Protein AF-A0A812MLW8-F1 (afdb_monomer_lite)

Radius of gyration: 35.23 Å; chains: 1; bounding box: 98×59×100 Å

Structure (mmCIF, N/CA/C/O backbone):
data_AF-A0A812MLW8-F1
#
_entry.id   AF-A0A812MLW8-F1
#
loop_
_atom_site.group_PDB
_atom_site.id
_atom_site.type_symbol
_atom_site.label_atom_id
_atom_site.label_alt_id
_atom_site.label_comp_id
_atom_site.label_asym_id
_atom_site.label_entity_id
_atom_site.label_seq_id
_atom_site.pdbx_PDB_ins_code
_atom_site.Cartn_x
_atom_site.Cartn_y
_atom_site.Cartn_z
_atom_site.occupancy
_atom_site.B_iso_or_equiv
_atom_site.auth_seq_id
_atom_site.auth_comp_id
_atom_site.auth_asym_id
_atom_site.auth_atom_id
_atom_site.pdbx_PDB_model_num
ATOM 1 N N . MET A 1 1 ? -3.998 -10.745 -39.615 1.00 47.25 1 MET A N 1
ATOM 2 C CA . MET A 1 1 ? -2.676 -11.174 -39.102 1.00 47.25 1 MET A CA 1
ATOM 3 C C . MET A 1 1 ? -1.792 -9.948 -38.983 1.00 47.25 1 MET A C 1
ATOM 5 O O . MET A 1 1 ? -1.716 -9.198 -39.948 1.00 47.25 1 MET A O 1
ATOM 9 N N . SER A 1 2 ? -1.206 -9.686 -37.812 1.00 54.56 2 SER A N 1
ATOM 10 C CA . SER A 1 2 ? -0.356 -8.499 -37.622 1.00 54.56 2 SER A CA 1
ATOM 11 C C . SER A 1 2 ? 1.000 -8.683 -38.310 1.00 54.56 2 SER A C 1
ATOM 13 O O . SER A 1 2 ? 1.486 -9.808 -38.431 1.00 54.56 2 SER A O 1
ATOM 15 N N . GLY A 1 3 ? 1.649 -7.592 -38.732 1.00 57.78 3 GLY A N 1
ATOM 16 C CA . GLY A 1 3 ? 2.996 -7.655 -39.323 1.00 57.78 3 GLY A CA 1
ATOM 17 C C . GLY A 1 3 ? 3.998 -8.409 -38.435 1.00 57.78 3 GLY A C 1
ATOM 18 O O . GLY A 1 3 ? 4.798 -9.194 -38.932 1.00 57.78 3 GLY A O 1
ATOM 19 N N . LEU A 1 4 ? 3.860 -8.291 -37.110 1.00 51.44 4 LEU A N 1
ATOM 20 C CA . LEU A 1 4 ? 4.663 -9.021 -36.124 1.00 51.44 4 LEU A CA 1
ATOM 21 C C . LEU A 1 4 ? 4.453 -10.546 -36.181 1.00 51.44 4 LEU A C 1
ATOM 23 O O . LEU A 1 4 ? 5.400 -11.306 -35.991 1.00 51.44 4 LEU A O 1
ATOM 27 N N . GLN A 1 5 ? 3.228 -11.011 -36.446 1.00 56.06 5 GLN A N 1
ATOM 28 C CA . GLN A 1 5 ? 2.951 -12.439 -36.641 1.00 56.06 5 GLN A CA 1
ATOM 29 C C . GLN A 1 5 ? 3.586 -12.953 -37.934 1.00 56.06 5 GLN A C 1
ATOM 31 O O . GLN A 1 5 ? 4.119 -14.058 -37.938 1.00 56.06 5 GLN A O 1
ATOM 36 N N . ASN A 1 6 ? 3.593 -12.141 -38.994 1.00 69.88 6 ASN A N 1
ATOM 37 C CA . ASN A 1 6 ? 4.233 -12.498 -40.258 1.00 69.88 6 ASN A CA 1
ATOM 38 C C . ASN A 1 6 ? 5.758 -12.565 -40.134 1.00 69.88 6 ASN A C 1
ATOM 40 O O . ASN A 1 6 ? 6.347 -13.511 -40.647 1.00 69.88 6 ASN A O 1
ATOM 44 N N . VAL A 1 7 ? 6.388 -11.639 -39.401 1.00 65.69 7 VAL A N 1
ATOM 45 C CA . VAL A 1 7 ? 7.836 -11.683 -39.121 1.00 65.69 7 VAL A CA 1
ATOM 46 C C . VAL A 1 7 ? 8.181 -12.903 -38.267 1.00 65.69 7 VAL A C 1
ATOM 48 O O . VAL A 1 7 ? 9.028 -13.698 -38.660 1.00 65.69 7 VAL A O 1
ATOM 51 N N . LYS A 1 8 ? 7.448 -13.148 -37.171 1.00 63.12 8 LYS A N 1
ATOM 52 C CA . LYS A 1 8 ? 7.643 -14.350 -36.336 1.00 63.12 8 LYS A CA 1
ATOM 53 C C . LYS A 1 8 ? 7.436 -15.647 -37.120 1.00 63.12 8 LYS A C 1
ATOM 55 O O . LYS A 1 8 ? 8.131 -16.629 -36.877 1.00 63.12 8 LYS A O 1
ATOM 60 N N . ALA A 1 9 ? 6.470 -15.682 -38.035 1.00 71.19 9 ALA A N 1
ATOM 61 C CA . ALA A 1 9 ? 6.243 -16.834 -38.898 1.00 71.19 9 ALA A CA 1
ATOM 62 C C . ALA A 1 9 ? 7.356 -16.983 -39.943 1.00 71.19 9 ALA A C 1
ATOM 64 O O . ALA A 1 9 ? 7.765 -18.105 -40.219 1.00 71.19 9 ALA A O 1
ATOM 65 N N . HIS A 1 10 ? 7.861 -15.879 -40.498 1.00 72.69 10 HIS A N 1
ATOM 66 C CA . HIS A 1 10 ? 8.952 -15.862 -41.468 1.00 72.69 10 HIS A CA 1
ATOM 67 C C . HIS A 1 10 ? 10.277 -16.332 -40.856 1.00 72.69 10 HIS A C 1
ATOM 69 O O . HIS A 1 10 ? 10.892 -17.241 -41.406 1.00 72.69 10 HIS A O 1
ATOM 75 N N . GLU A 1 11 ? 10.654 -15.821 -39.681 1.00 63.06 11 GLU A N 1
ATOM 76 C CA . GLU A 1 11 ? 11.863 -16.244 -38.955 1.00 63.06 11 GLU A CA 1
ATOM 77 C C . GLU A 1 11 ? 11.847 -17.742 -38.608 1.00 63.06 11 GLU A C 1
ATOM 79 O O . GLU A 1 11 ? 12.895 -18.380 -38.539 1.00 63.06 11 GLU A O 1
ATOM 84 N N . ARG A 1 12 ? 10.651 -18.324 -38.430 1.00 63.28 12 ARG A N 1
ATOM 85 C CA . ARG A 1 12 ? 10.447 -19.756 -38.154 1.00 63.28 12 ARG A CA 1
ATOM 86 C C . ARG A 1 12 ? 10.415 -20.639 -39.403 1.00 63.28 12 ARG A C 1
ATOM 88 O O . ARG A 1 12 ? 10.410 -21.861 -39.266 1.00 63.28 12 ARG A O 1
ATOM 95 N N . ARG A 1 13 ? 10.343 -20.077 -40.615 1.00 69.62 13 ARG A N 1
ATOM 96 C CA . ARG A 1 13 ? 10.296 -20.880 -41.848 1.00 69.62 13 ARG A CA 1
ATOM 97 C C . ARG A 1 13 ? 11.670 -21.470 -42.142 1.00 69.62 13 ARG A C 1
ATOM 99 O O . ARG A 1 13 ? 12.673 -20.762 -42.162 1.00 69.62 13 ARG A O 1
ATOM 106 N N . ASN A 1 14 ? 11.686 -22.752 -42.510 1.00 56.62 14 ASN A N 1
ATOM 107 C CA . ASN A 1 14 ? 12.895 -23.456 -42.952 1.00 56.62 14 ASN A CA 1
ATOM 108 C C . ASN A 1 14 ? 13.631 -22.728 -44.091 1.00 56.62 14 ASN A C 1
ATOM 110 O O . ASN A 1 14 ? 14.849 -22.808 -44.164 1.00 56.62 14 ASN A O 1
ATOM 114 N N . GLN A 1 15 ? 12.923 -21.973 -44.937 1.00 65.94 15 GLN A N 1
ATOM 115 C CA . GLN A 1 15 ? 13.525 -21.169 -46.008 1.00 65.94 15 GLN A CA 1
ATOM 116 C C . GLN A 1 15 ? 14.429 -20.039 -45.494 1.00 65.94 15 GLN A C 1
ATOM 118 O O . GLN A 1 15 ? 15.481 -19.810 -46.078 1.00 65.94 15 GLN A O 1
ATOM 123 N N . HIS A 1 16 ? 14.065 -19.370 -44.394 1.00 64.56 16 HIS A N 1
ATOM 124 C CA . HIS A 1 16 ? 14.911 -18.342 -43.779 1.00 64.56 16 HIS A CA 1
ATOM 125 C C . HIS A 1 16 ? 16.159 -18.977 -43.149 1.00 64.56 16 HIS A C 1
ATOM 127 O O . HIS A 1 16 ? 17.272 -18.496 -43.341 1.00 64.56 16 HIS A O 1
ATOM 133 N N . ARG A 1 17 ? 15.991 -20.133 -42.490 1.00 59.41 17 ARG A N 1
ATOM 134 C CA . ARG A 1 17 ? 17.105 -20.918 -41.934 1.00 59.41 17 ARG A CA 1
ATOM 135 C C . ARG A 1 17 ? 18.087 -21.389 -43.015 1.00 59.41 17 ARG A C 1
ATOM 137 O O . ARG A 1 17 ? 19.291 -21.286 -42.825 1.00 59.41 17 ARG A O 1
ATOM 144 N N . LEU A 1 18 ? 17.572 -21.848 -44.157 1.00 62.78 18 LEU A N 1
ATOM 145 C CA . LEU A 1 18 ? 18.371 -22.241 -45.324 1.00 62.78 18 LEU A CA 1
ATOM 146 C C . LEU A 1 18 ? 19.070 -21.040 -45.987 1.00 62.78 18 LEU A C 1
ATOM 148 O O . LEU A 1 18 ? 20.183 -21.188 -46.481 1.00 62.78 18 LEU A O 1
ATOM 152 N N . GLY A 1 19 ? 18.441 -19.859 -45.988 1.00 68.38 19 GLY A N 1
ATOM 153 C CA . GLY A 1 19 ? 19.060 -18.610 -46.445 1.00 68.38 19 GLY A CA 1
ATOM 154 C C . GLY A 1 19 ? 20.252 -18.205 -45.576 1.00 68.38 19 GLY A C 1
ATOM 155 O O . GLY A 1 19 ? 21.336 -17.975 -46.098 1.00 68.38 19 GLY A O 1
ATOM 156 N N . LEU A 1 20 ? 20.085 -18.240 -44.249 1.00 59.78 20 LEU A N 1
ATOM 157 C CA . LEU A 1 20 ? 21.161 -17.965 -43.289 1.00 59.78 20 LEU A CA 1
ATOM 158 C C . LEU A 1 20 ? 22.319 -18.972 -43.390 1.00 59.78 20 LEU A C 1
ATOM 160 O O . LEU A 1 20 ? 23.478 -18.578 -43.305 1.00 59.78 20 LEU A O 1
ATOM 164 N N . GLN A 1 21 ? 22.022 -20.257 -43.618 1.00 60.84 21 GLN A N 1
ATOM 165 C CA . GLN A 1 21 ? 23.048 -21.283 -43.857 1.00 60.84 21 GLN A CA 1
ATOM 166 C C . GLN A 1 21 ? 23.864 -21.009 -45.127 1.00 60.84 21 GLN A C 1
ATOM 168 O O . GLN A 1 21 ? 25.079 -21.180 -45.124 1.00 60.84 21 GLN A O 1
ATOM 173 N N . ARG A 1 22 ? 23.226 -20.540 -46.208 1.00 65.75 22 ARG A N 1
ATOM 174 C CA . ARG A 1 22 ? 23.927 -20.195 -47.459 1.00 65.75 22 ARG A CA 1
ATOM 175 C C . ARG A 1 22 ? 24.860 -18.995 -47.322 1.00 65.75 22 ARG A C 1
ATOM 177 O O . ARG A 1 22 ? 25.850 -18.933 -48.039 1.00 65.75 22 ARG A O 1
ATOM 184 N N . GLU A 1 23 ? 24.563 -18.073 -46.414 1.00 69.62 23 GLU A N 1
ATOM 185 C CA . GLU A 1 23 ? 25.411 -16.907 -46.135 1.00 69.62 23 GLU A CA 1
ATOM 186 C C . GLU A 1 23 ? 26.522 -17.195 -45.107 1.00 69.62 23 GLU A C 1
ATOM 188 O O . GLU A 1 23 ? 27.213 -16.277 -44.672 1.00 69.62 23 GLU A O 1
ATOM 193 N N . GLY A 1 24 ? 26.705 -18.454 -44.686 1.00 52.78 24 GLY A N 1
ATOM 194 C CA . GLY A 1 24 ? 27.680 -18.811 -43.648 1.00 52.78 24 GLY A CA 1
ATOM 195 C C . GLY A 1 24 ? 27.315 -18.269 -42.260 1.00 52.78 24 GLY A C 1
ATOM 196 O O . GLY A 1 24 ? 28.129 -18.300 -41.341 1.00 52.78 24 GLY A O 1
ATOM 197 N N . LEU A 1 25 ? 26.079 -17.791 -42.081 1.00 60.75 25 LEU A N 1
ATOM 198 C CA . LEU A 1 25 ? 25.520 -17.329 -40.812 1.00 60.75 25 LEU A CA 1
ATOM 199 C C . LEU A 1 25 ? 24.879 -18.501 -40.056 1.00 60.75 25 LEU A C 1
ATOM 201 O O . LEU A 1 25 ? 23.765 -18.377 -39.530 1.00 60.75 25 LEU A O 1
ATOM 205 N N . GLU A 1 26 ? 25.560 -19.652 -40.022 1.00 50.22 26 GLU A N 1
ATOM 206 C CA . GLU A 1 26 ? 25.109 -20.817 -39.265 1.00 50.22 26 GLU A CA 1
ATOM 207 C C . GLU A 1 26 ? 24.830 -20.407 -37.816 1.00 50.22 26 GLU A C 1
ATOM 209 O O . GLU A 1 26 ? 25.694 -20.007 -37.039 1.00 50.22 26 GLU A O 1
ATOM 214 N N . THR A 1 27 ? 23.549 -20.462 -37.466 1.00 55.31 27 THR A N 1
ATOM 215 C CA . THR A 1 27 ? 23.012 -20.169 -36.136 1.00 55.31 27 THR A CA 1
ATOM 216 C C . THR A 1 27 ? 22.863 -21.464 -35.342 1.00 55.31 27 THR A C 1
ATOM 218 O O . THR A 1 27 ? 21.964 -21.599 -34.514 1.00 55.31 27 THR A O 1
ATOM 221 N N . GLU A 1 28 ? 23.747 -22.436 -35.566 1.00 46.62 28 GLU A N 1
ATOM 222 C CA . GLU A 1 28 ? 23.831 -23.627 -34.729 1.00 46.62 28 GLU A CA 1
ATOM 223 C C . GLU A 1 28 ? 24.548 -23.253 -33.421 1.00 46.62 28 GLU A C 1
ATOM 225 O O . GLU A 1 28 ? 25.765 -23.284 -33.302 1.00 46.62 28 GLU A O 1
ATOM 230 N N . GLY A 1 29 ? 23.762 -22.796 -32.437 1.00 49.62 29 GLY A N 1
ATOM 231 C CA . GLY A 1 29 ? 24.197 -22.628 -31.041 1.00 49.62 29 GLY A CA 1
ATOM 232 C C . GLY A 1 29 ? 24.090 -21.221 -30.437 1.00 49.62 29 GLY A C 1
ATOM 233 O O . GLY A 1 29 ? 24.215 -21.079 -29.220 1.00 49.62 29 GLY A O 1
ATOM 234 N N . LEU A 1 30 ? 23.823 -20.175 -31.229 1.00 52.56 30 LEU A N 1
ATOM 235 C CA . LEU A 1 30 ? 23.918 -18.782 -30.748 1.00 52.56 30 LEU A CA 1
ATOM 236 C C . LEU A 1 30 ? 22.597 -18.118 -30.340 1.00 52.56 30 LEU A C 1
ATOM 238 O O . LEU A 1 30 ? 22.636 -17.118 -29.625 1.00 52.56 30 LEU A O 1
ATOM 242 N N . LEU A 1 31 ? 21.438 -18.638 -30.754 1.00 54.44 31 LEU A N 1
ATOM 243 C CA . LEU A 1 31 ? 20.142 -18.082 -30.352 1.00 54.44 31 LEU A CA 1
ATOM 244 C C . LEU A 1 31 ? 19.726 -18.678 -29.006 1.00 54.44 31 LEU A C 1
ATOM 246 O O . LEU A 1 31 ? 19.087 -19.726 -28.937 1.00 54.44 31 LEU A O 1
ATOM 250 N N . ARG A 1 32 ? 20.113 -18.005 -27.920 1.00 66.00 32 ARG A N 1
ATOM 251 C CA . ARG A 1 32 ? 19.614 -18.317 -26.578 1.00 66.00 32 ARG A CA 1
ATOM 252 C C . ARG A 1 32 ? 18.327 -17.539 -26.319 1.00 66.00 32 ARG A C 1
ATOM 254 O O . ARG A 1 32 ? 18.076 -16.484 -26.906 1.00 66.00 32 ARG A O 1
ATOM 261 N N . ASN A 1 33 ? 17.506 -18.069 -25.412 1.00 80.88 33 ASN A N 1
ATOM 262 C CA . ASN A 1 33 ? 16.313 -17.365 -24.966 1.00 80.88 33 ASN A CA 1
ATOM 263 C C . ASN A 1 33 ? 16.712 -16.038 -24.307 1.00 80.88 33 ASN A C 1
ATOM 265 O O . ASN A 1 33 ? 17.543 -16.044 -23.396 1.00 80.88 33 ASN A O 1
ATOM 269 N N . CYS A 1 34 ? 16.102 -14.928 -24.734 1.00 86.19 34 CYS A N 1
ATOM 270 C CA . CYS A 1 34 ? 16.291 -13.628 -24.083 1.00 86.19 34 CYS A CA 1
ATOM 271 C C . CYS A 1 34 ? 15.949 -13.744 -22.591 1.00 86.19 34 CYS A C 1
ATOM 273 O O . CYS A 1 34 ? 14.808 -14.060 -22.219 1.00 86.19 34 CYS A O 1
ATOM 275 N N . GLN A 1 35 ? 16.941 -13.475 -21.742 1.00 88.75 35 GLN A N 1
ATOM 276 C CA . GLN A 1 35 ? 16.786 -13.582 -20.293 1.00 88.75 35 GLN A CA 1
ATOM 277 C C . GLN A 1 35 ? 16.006 -12.403 -19.709 1.00 88.75 35 GLN A C 1
ATOM 279 O O . GLN A 1 35 ? 15.367 -12.573 -18.680 1.00 88.75 35 GLN A O 1
ATOM 284 N N . GLY A 1 36 ? 15.923 -11.275 -20.423 1.00 92.44 36 GLY A N 1
ATOM 285 C CA . GLY A 1 36 ? 15.367 -10.024 -19.903 1.00 92.44 36 GLY A CA 1
ATOM 286 C C . GLY A 1 36 ? 16.431 -9.196 -19.187 1.00 92.44 36 GLY A C 1
ATOM 287 O O . GLY A 1 36 ? 17.585 -9.604 -19.099 1.00 92.44 36 GLY A O 1
ATOM 288 N N . ILE A 1 37 ? 16.040 -8.019 -18.712 1.00 94.12 37 ILE A N 1
ATOM 289 C CA . ILE A 1 37 ? 16.921 -7.118 -17.966 1.00 94.12 37 ILE A CA 1
ATOM 290 C C . ILE A 1 37 ? 16.827 -7.482 -16.493 1.00 94.12 37 ILE A C 1
ATOM 292 O O . ILE A 1 37 ? 15.739 -7.436 -15.921 1.00 94.12 37 ILE A O 1
ATOM 296 N N . ARG A 1 38 ? 17.953 -7.848 -15.881 1.00 94.94 38 ARG A N 1
ATOM 297 C CA . ARG A 1 38 ? 18.021 -8.061 -14.436 1.00 94.94 38 ARG A CA 1
ATOM 298 C C . ARG A 1 38 ? 18.216 -6.719 -13.739 1.00 94.94 38 ARG A C 1
ATOM 300 O O . ARG A 1 38 ? 19.232 -6.066 -13.959 1.00 94.94 38 ARG A O 1
ATOM 307 N N . ILE A 1 39 ? 17.258 -6.342 -12.901 1.00 95.31 39 ILE A N 1
ATOM 308 C CA . ILE A 1 39 ? 17.343 -5.130 -12.084 1.00 95.31 39 ILE A CA 1
ATOM 309 C C . ILE A 1 39 ? 18.402 -5.341 -10.990 1.00 95.31 39 ILE A C 1
ATOM 311 O O . ILE A 1 39 ? 18.533 -6.450 -10.466 1.00 95.31 39 ILE A O 1
ATOM 315 N N . GLY A 1 40 ? 19.180 -4.301 -10.705 1.00 93.12 40 GLY A N 1
ATOM 316 C CA . GLY A 1 40 ? 20.276 -4.280 -9.734 1.00 93.12 40 GLY A CA 1
ATOM 317 C C . GLY A 1 40 ? 21.641 -4.698 -10.299 1.00 93.12 40 GLY A C 1
ATOM 318 O O . GLY A 1 40 ? 22.571 -4.938 -9.534 1.00 93.12 40 GLY A O 1
ATOM 319 N N . THR A 1 41 ? 21.785 -4.833 -11.626 1.00 92.38 41 THR A N 1
ATOM 320 C CA . THR A 1 41 ? 23.040 -5.305 -12.260 1.00 92.38 41 THR A CA 1
ATOM 321 C C . THR A 1 41 ? 23.868 -4.225 -12.949 1.00 92.38 41 THR A C 1
ATOM 323 O O . THR A 1 41 ? 24.954 -4.522 -13.443 1.00 92.38 41 THR A O 1
ATOM 326 N N . GLY A 1 42 ? 23.379 -2.987 -13.012 1.00 92.12 42 GLY A N 1
ATOM 327 C CA . GLY A 1 42 ? 23.999 -1.876 -13.732 1.00 92.12 42 GLY A CA 1
ATOM 328 C C . GLY A 1 42 ? 23.623 -1.800 -15.214 1.00 92.12 42 GLY A C 1
ATOM 329 O O . GLY A 1 42 ? 24.031 -0.862 -15.892 1.00 92.12 42 GLY A O 1
ATOM 330 N N . VAL A 1 43 ? 22.842 -2.755 -15.737 1.00 91.31 43 VAL A N 1
ATOM 331 C CA . VAL A 1 43 ? 22.403 -2.760 -17.148 1.00 91.31 43 VAL A CA 1
ATOM 332 C C . VAL A 1 43 ? 21.331 -1.696 -17.412 1.00 91.31 43 VAL A C 1
ATOM 334 O O . VAL A 1 43 ? 21.275 -1.147 -18.509 1.00 91.31 43 VAL A O 1
ATOM 337 N N . ALA A 1 44 ? 20.491 -1.391 -16.418 1.00 93.12 44 ALA A N 1
ATOM 338 C CA . ALA A 1 44 ? 19.475 -0.341 -16.490 1.00 93.12 44 ALA A CA 1
ATOM 339 C C . ALA A 1 44 ? 19.560 0.560 -15.245 1.00 93.12 44 ALA A C 1
ATOM 341 O O . ALA A 1 44 ? 18.702 0.460 -14.361 1.00 93.12 44 ALA A O 1
ATOM 342 N N . PRO A 1 45 ? 20.586 1.431 -15.156 1.00 93.38 45 PRO A N 1
ATOM 343 C CA . PRO A 1 45 ? 20.876 2.211 -13.953 1.00 93.38 45 PRO A CA 1
ATOM 344 C C . PRO A 1 45 ? 19.672 3.000 -13.426 1.00 93.38 45 PRO A C 1
ATOM 346 O O . PRO A 1 45 ? 19.460 3.094 -12.221 1.00 93.38 45 PRO A O 1
ATOM 349 N N . GLU A 1 46 ? 18.823 3.523 -14.315 1.00 91.88 46 GLU A N 1
ATOM 350 C CA . GLU A 1 46 ? 17.663 4.326 -13.929 1.00 91.88 46 GLU A CA 1
ATOM 351 C C . GLU A 1 46 ? 16.569 3.531 -13.203 1.00 91.88 46 GLU A C 1
ATOM 353 O O . GLU A 1 46 ? 15.768 4.127 -12.469 1.00 91.88 46 GLU A O 1
ATOM 358 N N . LEU A 1 47 ? 16.501 2.219 -13.447 1.00 94.81 47 LEU A N 1
ATOM 359 C CA . LEU A 1 47 ? 15.609 1.289 -12.755 1.00 94.81 47 LEU A CA 1
ATOM 360 C C . LEU A 1 47 ? 16.279 0.674 -11.528 1.00 94.81 47 LEU A C 1
ATOM 362 O O . LEU A 1 47 ? 15.595 0.432 -10.537 1.00 94.81 47 LEU A O 1
ATOM 366 N N . ASP A 1 48 ? 17.594 0.471 -11.576 1.00 95.50 48 ASP A N 1
ATOM 367 C CA . ASP A 1 48 ? 18.383 -0.025 -10.446 1.00 95.50 48 ASP A CA 1
ATOM 368 C C . ASP A 1 48 ? 18.321 0.955 -9.259 1.00 95.50 48 ASP A C 1
ATOM 370 O O . ASP A 1 48 ? 18.168 0.535 -8.114 1.00 95.50 48 ASP A O 1
ATOM 374 N N . ASP A 1 49 ? 18.294 2.264 -9.536 1.00 94.81 49 ASP A N 1
ATOM 375 C CA . ASP A 1 49 ? 18.071 3.327 -8.542 1.00 94.81 49 ASP A CA 1
ATOM 376 C C . ASP A 1 49 ? 16.752 3.195 -7.756 1.00 94.81 49 ASP A C 1
ATOM 378 O O . ASP A 1 49 ? 16.595 3.823 -6.704 1.00 94.81 49 ASP A O 1
ATOM 382 N N . ILE A 1 50 ? 15.777 2.455 -8.296 1.00 95.94 50 ILE A N 1
ATOM 383 C CA . ILE A 1 50 ? 14.433 2.283 -7.731 1.00 95.94 50 ILE A CA 1
ATOM 384 C C . ILE A 1 50 ? 14.038 0.800 -7.603 1.00 95.94 50 ILE A C 1
ATOM 386 O O . ILE A 1 50 ? 12.865 0.441 -7.749 1.00 95.94 50 ILE A O 1
ATOM 390 N N . GLU A 1 51 ? 15.014 -0.087 -7.385 1.00 95.50 51 GLU A N 1
ATOM 391 C CA . GLU A 1 51 ? 14.780 -1.533 -7.303 1.00 95.50 51 GLU A CA 1
ATOM 392 C C . GLU A 1 51 ? 13.738 -1.902 -6.229 1.00 95.50 51 GLU A C 1
ATOM 394 O O . GLU A 1 51 ? 12.804 -2.667 -6.503 1.00 95.50 51 GLU A O 1
ATOM 399 N N . ASP A 1 52 ? 13.856 -1.333 -5.026 1.00 95.00 52 ASP A N 1
ATOM 400 C CA . ASP A 1 52 ? 12.919 -1.580 -3.925 1.00 95.00 52 ASP A CA 1
ATOM 401 C C . ASP A 1 52 ? 11.502 -1.144 -4.311 1.00 95.00 52 ASP A C 1
ATOM 403 O O . ASP A 1 52 ? 10.523 -1.854 -4.051 1.00 95.00 52 ASP A O 1
ATOM 407 N N . ALA A 1 53 ? 11.382 -0.007 -4.998 1.00 95.62 53 ALA A N 1
ATOM 408 C CA . ALA A 1 53 ? 10.113 0.501 -5.479 1.00 95.62 53 ALA A CA 1
ATOM 409 C C . ALA A 1 53 ? 9.446 -0.467 -6.457 1.00 95.62 53 ALA A C 1
ATOM 411 O O . ALA A 1 53 ? 8.233 -0.686 -6.382 1.00 95.62 53 ALA A O 1
ATOM 412 N N . LEU A 1 54 ? 10.222 -1.051 -7.372 1.00 95.31 54 LEU A N 1
ATOM 413 C CA . LEU A 1 54 ? 9.726 -2.011 -8.354 1.00 95.31 54 LEU A CA 1
ATOM 414 C C . LEU A 1 54 ? 9.239 -3.298 -7.681 1.00 95.31 54 LEU A C 1
ATOM 416 O O . LEU A 1 54 ? 8.163 -3.795 -8.023 1.00 95.31 54 LEU A O 1
ATOM 420 N N . ARG A 1 55 ? 9.969 -3.793 -6.674 1.00 94.50 55 ARG A N 1
ATOM 421 C CA . ARG A 1 55 ? 9.561 -4.955 -5.866 1.00 94.50 55 ARG A CA 1
ATOM 422 C C . ARG A 1 55 ? 8.252 -4.689 -5.121 1.00 94.50 55 ARG A C 1
ATOM 424 O O . ARG A 1 55 ? 7.342 -5.515 -5.148 1.00 94.50 55 ARG A O 1
ATOM 431 N N . VAL A 1 56 ? 8.113 -3.517 -4.500 1.00 94.75 56 VAL A N 1
ATOM 432 C CA . VAL A 1 56 ? 6.875 -3.117 -3.808 1.00 94.75 56 VAL A CA 1
ATOM 433 C C . VAL A 1 56 ? 5.702 -3.007 -4.785 1.00 94.75 56 VAL A C 1
ATOM 435 O O . VAL A 1 56 ? 4.614 -3.510 -4.497 1.00 94.75 56 VAL A O 1
ATOM 438 N N . TRP A 1 57 ? 5.910 -2.406 -5.960 1.00 94.44 57 TRP A N 1
ATOM 439 C CA . TRP A 1 57 ? 4.865 -2.303 -6.981 1.00 94.44 57 TRP A CA 1
ATOM 440 C C . TRP A 1 57 ? 4.415 -3.677 -7.486 1.00 94.44 57 TRP A C 1
ATOM 442 O O . TRP A 1 57 ? 3.214 -3.917 -7.637 1.00 94.44 57 TRP A O 1
ATOM 452 N N . GLN A 1 58 ? 5.363 -4.595 -7.686 1.00 91.25 58 GLN A N 1
ATOM 453 C CA . GLN A 1 58 ? 5.085 -5.976 -8.062 1.00 91.25 58 GLN A CA 1
ATOM 454 C C . GLN A 1 58 ? 4.286 -6.724 -7.002 1.00 91.25 58 GLN A C 1
ATOM 456 O O . GLN A 1 58 ? 3.316 -7.399 -7.342 1.00 91.25 58 GLN A O 1
ATOM 461 N N . ASN A 1 59 ? 4.674 -6.598 -5.732 1.00 89.81 59 ASN A N 1
ATOM 462 C CA . ASN A 1 59 ? 4.004 -7.265 -4.617 1.00 89.81 59 ASN A CA 1
ATOM 463 C C . ASN A 1 59 ? 2.568 -6.755 -4.431 1.00 89.81 59 ASN A C 1
ATOM 465 O O . ASN A 1 59 ? 1.687 -7.516 -4.045 1.00 89.81 59 ASN A O 1
ATOM 469 N N . ALA A 1 60 ? 2.301 -5.498 -4.795 1.00 88.75 60 ALA A N 1
ATOM 470 C CA . ALA A 1 60 ? 0.947 -4.951 -4.896 1.00 88.75 60 ALA A CA 1
ATOM 471 C C . ALA A 1 60 ? 0.200 -5.377 -6.182 1.00 88.75 60 ALA A C 1
ATOM 473 O O . ALA A 1 60 ? -0.919 -4.932 -6.439 1.00 88.75 60 ALA A O 1
ATOM 474 N N . GLY A 1 61 ? 0.807 -6.225 -7.014 1.00 86.94 61 GLY A N 1
ATOM 475 C CA . GLY A 1 61 ? 0.226 -6.776 -8.233 1.00 86.94 61 GLY A CA 1
ATOM 476 C C . GLY A 1 61 ? 0.310 -5.861 -9.455 1.00 86.94 61 GLY A C 1
ATOM 477 O O . GLY A 1 61 ? -0.539 -5.978 -10.337 1.00 86.94 61 GLY A O 1
ATOM 478 N N . PHE A 1 62 ? 1.282 -4.949 -9.535 1.00 88.31 62 PHE A N 1
ATOM 479 C CA . PHE A 1 62 ? 1.404 -3.971 -10.628 1.00 88.31 62 PHE A CA 1
ATOM 480 C C . PHE A 1 62 ? 0.116 -3.178 -10.846 1.00 88.31 62 PHE A C 1
ATOM 482 O O . PHE A 1 62 ? -0.551 -3.272 -11.881 1.00 88.31 62 PHE A O 1
ATOM 489 N N . LEU A 1 63 ? -0.270 -2.427 -9.816 1.00 89.75 63 LEU A N 1
ATOM 490 C CA . LEU A 1 63 ? -1.416 -1.528 -9.879 1.00 89.75 63 LEU A CA 1
ATOM 491 C C . LEU A 1 63 ? -1.254 -0.552 -11.048 1.00 89.75 63 LEU A C 1
ATOM 493 O O . LEU A 1 63 ? -0.208 0.074 -11.185 1.00 89.75 63 LEU A O 1
ATOM 497 N N . GLN A 1 64 ? -2.290 -0.431 -11.874 1.00 87.94 64 GLN A N 1
ATOM 498 C CA . GLN A 1 64 ? -2.300 0.424 -13.060 1.00 87.94 64 GLN A CA 1
ATOM 499 C C . GLN A 1 64 ? -3.726 0.857 -13.411 1.00 87.94 64 GLN A C 1
ATOM 501 O O . GLN A 1 64 ? -4.709 0.240 -12.970 1.00 87.94 64 GLN A O 1
ATOM 506 N N . THR A 1 65 ? -3.839 1.904 -14.230 1.00 87.81 65 THR A N 1
ATOM 507 C CA . THR A 1 65 ? -5.128 2.388 -14.747 1.00 87.81 65 THR A CA 1
ATOM 508 C C . THR A 1 65 ? -5.462 1.831 -16.139 1.00 87.81 65 THR A C 1
ATOM 510 O O . THR A 1 65 ? -4.585 1.530 -16.951 1.00 87.81 65 THR A O 1
ATOM 513 N N . SER A 1 66 ? -6.755 1.697 -16.444 1.00 80.25 66 SER A N 1
ATOM 514 C CA . SER A 1 66 ? -7.270 1.230 -17.742 1.00 80.25 66 SER A CA 1
ATOM 515 C C . SER A 1 66 ? -7.150 2.274 -18.861 1.00 80.25 66 SER A C 1
ATOM 517 O O . SER A 1 66 ? -7.284 1.914 -20.030 1.00 80.25 66 SER A O 1
ATOM 519 N N . HIS A 1 67 ? -6.826 3.529 -18.537 1.00 68.25 67 HIS A N 1
ATOM 520 C CA . HIS A 1 67 ? -6.679 4.625 -19.502 1.00 68.25 67 HIS A CA 1
ATOM 521 C C . HIS A 1 67 ? -5.218 5.065 -19.718 1.00 68.25 67 HIS A C 1
ATOM 523 O O . HIS A 1 67 ? -4.956 6.069 -20.378 1.00 68.25 67 HIS A O 1
ATOM 529 N N . GLU A 1 68 ? -4.233 4.334 -19.196 1.00 62.66 68 GLU A N 1
ATOM 530 C CA . GLU A 1 68 ? -2.878 4.493 -19.730 1.00 62.66 68 GLU A CA 1
ATOM 531 C C . GLU A 1 68 ? -2.909 4.139 -21.220 1.00 62.66 68 GLU A C 1
ATOM 533 O O . GLU A 1 68 ? -3.435 3.090 -21.599 1.00 62.66 68 GLU A O 1
ATOM 538 N N . ASP A 1 69 ? -2.462 5.083 -22.050 1.00 51.88 69 ASP A N 1
ATOM 539 C CA . ASP A 1 69 ? -2.488 5.011 -23.508 1.00 51.88 69 ASP A CA 1
ATOM 540 C C . ASP A 1 69 ? -2.037 3.607 -23.969 1.00 51.88 69 ASP A C 1
ATOM 542 O O . ASP A 1 69 ? -1.029 3.104 -23.475 1.00 51.88 69 ASP A O 1
ATOM 546 N N . PRO A 1 70 ? -2.753 2.914 -24.872 1.00 49.75 70 PRO A N 1
ATOM 547 C CA . PRO A 1 70 ? -2.298 1.633 -25.417 1.00 49.75 70 PRO A CA 1
ATOM 548 C C . PRO A 1 70 ? -0.900 1.700 -26.057 1.00 49.75 70 PRO A C 1
ATOM 550 O O . PRO A 1 70 ? -0.223 0.675 -26.169 1.00 49.75 70 PRO A O 1
ATOM 553 N N . SER A 1 71 ? -0.473 2.893 -26.484 1.00 49.91 71 SER A N 1
ATOM 554 C CA . SER A 1 71 ? 0.882 3.169 -26.958 1.00 49.91 71 SER A CA 1
ATOM 555 C C . SER A 1 71 ? 1.880 3.469 -25.833 1.00 49.91 71 SER A C 1
ATOM 557 O O . SER A 1 71 ? 3.084 3.372 -26.072 1.00 49.91 71 SER A O 1
ATOM 559 N N . ALA A 1 72 ? 1.416 3.757 -24.610 1.00 58.78 72 ALA A N 1
ATOM 560 C CA . ALA A 1 72 ? 2.284 3.933 -23.458 1.00 58.78 72 ALA A CA 1
ATOM 561 C C . ALA A 1 72 ? 3.024 2.628 -23.169 1.00 58.78 72 ALA A C 1
ATOM 563 O O . ALA A 1 72 ? 2.447 1.552 -22.983 1.00 58.78 72 ALA A O 1
ATOM 564 N N . THR A 1 73 ? 4.341 2.753 -23.078 1.00 57.59 73 THR A N 1
ATOM 565 C CA . THR A 1 73 ? 5.284 1.672 -22.788 1.00 57.59 73 THR A CA 1
ATOM 566 C C . THR A 1 73 ? 4.938 0.916 -21.498 1.00 57.59 73 THR A C 1
ATOM 568 O O . THR A 1 73 ? 5.342 -0.234 -21.353 1.00 57.59 73 THR A O 1
ATOM 571 N N . SER A 1 74 ? 4.105 1.493 -20.614 1.00 56.56 74 SER A N 1
ATOM 572 C CA . SER A 1 74 ? 3.593 0.851 -19.396 1.00 56.56 74 SER A CA 1
ATOM 573 C C . SER A 1 74 ? 2.815 -0.447 -19.613 1.00 56.56 74 SER A C 1
ATOM 575 O O . SER A 1 74 ? 2.759 -1.272 -18.706 1.00 56.56 74 SER A O 1
ATOM 577 N N . ARG A 1 75 ? 2.274 -0.677 -20.815 1.00 62.47 75 ARG A N 1
ATOM 578 C CA . ARG A 1 75 ? 1.545 -1.913 -21.152 1.00 62.47 75 ARG A CA 1
ATOM 579 C C . ARG A 1 75 ? 2.350 -2.944 -21.916 1.00 62.47 75 ARG A C 1
ATOM 581 O O . ARG A 1 75 ? 1.838 -4.017 -22.184 1.00 62.47 75 ARG A O 1
ATOM 588 N N . GLN A 1 76 ? 3.580 -2.622 -22.300 1.00 79.56 76 GLN A N 1
ATOM 589 C CA . GLN A 1 76 ? 4.383 -3.469 -23.180 1.00 79.56 76 GLN A CA 1
ATOM 590 C C . GLN A 1 76 ? 5.510 -4.161 -22.421 1.00 79.56 76 GLN A C 1
ATOM 592 O O . GLN A 1 76 ? 6.540 -4.489 -23.013 1.00 79.56 76 GLN A O 1
ATOM 597 N N . PHE A 1 77 ? 5.331 -4.392 -21.121 1.00 89.25 77 PHE A N 1
ATOM 598 C CA . PHE A 1 77 ? 6.286 -5.120 -20.305 1.00 89.25 77 PHE A CA 1
ATOM 599 C C . PHE A 1 77 ? 5.617 -5.962 -19.226 1.00 89.25 77 PHE A C 1
ATOM 601 O O . PHE A 1 77 ? 4.470 -5.754 -18.845 1.00 89.25 77 PHE A O 1
ATOM 608 N N . PHE A 1 78 ? 6.394 -6.888 -18.686 1.00 87.94 78 PHE A N 1
ATOM 609 C CA . PHE A 1 78 ? 6.087 -7.586 -17.455 1.00 87.94 78 PHE A CA 1
ATOM 610 C C . PHE A 1 78 ? 7.370 -7.789 -16.657 1.00 87.94 78 PHE A C 1
ATOM 612 O O . PHE A 1 78 ? 8.467 -7.887 -17.214 1.00 87.94 78 PHE A O 1
ATOM 619 N N . PHE A 1 79 ? 7.218 -7.886 -15.344 1.00 89.50 79 PHE A N 1
ATOM 620 C CA . PHE A 1 79 ? 8.292 -8.305 -14.462 1.00 89.50 79 PHE A CA 1
ATOM 621 C C . PHE A 1 79 ? 8.059 -9.741 -14.000 1.00 89.50 79 PHE A C 1
ATOM 623 O O . PHE A 1 79 ? 6.924 -10.160 -13.766 1.00 89.50 79 PHE A O 1
ATOM 630 N N . CYS A 1 80 ? 9.139 -10.493 -13.841 1.00 89.19 80 CYS A N 1
ATOM 631 C CA . CYS A 1 80 ? 9.113 -11.826 -13.257 1.00 89.19 80 CYS A CA 1
ATOM 632 C C . CYS A 1 80 ? 10.298 -12.021 -12.314 1.00 89.19 80 CYS A C 1
ATOM 634 O O . CYS A 1 80 ? 11.350 -11.416 -12.505 1.00 89.19 80 CYS A O 1
ATOM 636 N N . PHE A 1 81 ? 10.138 -12.899 -11.326 1.00 89.56 81 PHE A N 1
ATOM 637 C CA . PHE A 1 81 ? 11.242 -13.319 -10.471 1.00 89.56 81 PHE A CA 1
ATOM 638 C C . PHE A 1 81 ? 11.976 -14.511 -11.081 1.00 89.56 81 PHE A C 1
ATOM 640 O O . PHE A 1 81 ? 11.354 -15.448 -11.587 1.00 89.56 81 PHE A O 1
ATOM 647 N N . GLN A 1 82 ? 13.304 -14.471 -11.019 1.00 89.44 82 GLN A N 1
ATOM 648 C CA . GLN A 1 82 ? 14.174 -15.606 -11.307 1.00 89.44 82 GLN A CA 1
ATOM 649 C C . GLN A 1 82 ? 15.145 -15.759 -10.134 1.00 89.44 82 GLN A C 1
ATOM 651 O O . GLN A 1 82 ? 16.129 -15.026 -10.039 1.00 89.44 82 GLN A O 1
ATOM 656 N N . GLY A 1 83 ? 14.833 -16.682 -9.220 1.00 88.75 83 GLY A N 1
ATOM 657 C CA . GLY A 1 83 ? 15.419 -16.658 -7.877 1.00 88.75 83 GLY A CA 1
ATOM 658 C C . GLY A 1 83 ? 15.026 -15.363 -7.160 1.00 88.75 83 GLY A C 1
ATOM 659 O O . GLY A 1 83 ? 13.882 -14.925 -7.278 1.00 88.75 83 GLY A O 1
ATOM 660 N N . ASP A 1 84 ? 15.990 -14.708 -6.515 1.00 89.75 84 ASP A N 1
ATOM 661 C CA . ASP A 1 84 ? 15.774 -13.438 -5.798 1.00 89.75 84 ASP A CA 1
ATOM 662 C C . ASP A 1 84 ? 15.870 -12.196 -6.697 1.00 89.75 84 ASP A C 1
ATOM 664 O O . ASP A 1 84 ? 15.673 -11.060 -6.251 1.00 89.75 84 ASP A O 1
ATOM 668 N N . SER A 1 85 ? 16.187 -12.392 -7.977 1.00 92.56 85 SER A N 1
ATOM 669 C CA . SER A 1 85 ? 16.369 -11.307 -8.934 1.00 92.56 85 SER A CA 1
ATOM 670 C C . SER A 1 85 ? 15.064 -10.928 -9.624 1.00 92.56 85 SER A C 1
ATOM 672 O O . SER A 1 85 ? 14.351 -11.783 -10.159 1.00 92.56 85 SER A O 1
ATOM 674 N N . LEU A 1 86 ? 14.802 -9.623 -9.675 1.00 93.75 86 LEU A N 1
ATOM 675 C CA . LEU A 1 86 ? 13.722 -9.045 -10.457 1.00 93.75 86 LEU A CA 1
ATOM 676 C C . LEU A 1 86 ? 14.153 -8.894 -11.921 1.00 93.75 86 LEU A C 1
ATOM 678 O O . LEU A 1 86 ? 15.179 -8.283 -12.215 1.00 93.75 86 LEU A O 1
ATOM 682 N N . ILE A 1 87 ? 13.370 -9.450 -12.845 1.00 94.25 87 ILE A N 1
ATOM 683 C CA . ILE A 1 87 ? 13.659 -9.442 -14.280 1.00 94.25 87 ILE A CA 1
ATOM 684 C C . ILE A 1 87 ? 12.567 -8.680 -15.030 1.00 94.25 87 ILE A C 1
ATOM 686 O O . ILE A 1 87 ? 11.401 -9.070 -14.979 1.00 94.25 87 ILE A O 1
ATOM 690 N N . LEU A 1 88 ? 12.943 -7.648 -15.784 1.00 94.19 88 LEU A N 1
ATOM 691 C CA . LEU A 1 88 ? 12.074 -6.916 -16.705 1.00 94.19 88 LEU A CA 1
ATOM 692 C C . LEU A 1 88 ? 12.122 -7.537 -18.107 1.00 94.19 88 LEU A C 1
ATOM 694 O O . LEU A 1 88 ? 13.194 -7.750 -18.686 1.00 94.19 88 LEU A O 1
ATOM 698 N N . LYS A 1 89 ? 10.951 -7.787 -18.695 1.00 92.25 89 LYS A N 1
ATOM 699 C CA . LYS A 1 89 ? 10.811 -8.247 -20.081 1.00 92.25 89 LYS A CA 1
ATOM 700 C C . LYS A 1 89 ? 9.789 -7.412 -20.827 1.00 92.25 89 LYS A C 1
ATOM 702 O O . LYS A 1 89 ? 8.700 -7.164 -20.327 1.00 92.25 89 LYS A O 1
ATOM 707 N N . SER A 1 90 ? 10.119 -7.049 -22.061 1.00 91.31 90 SER A N 1
ATOM 708 C CA . SER A 1 90 ? 9.152 -6.451 -22.979 1.00 91.31 90 SER A CA 1
ATOM 709 C C . SER A 1 90 ? 8.182 -7.510 -23.513 1.00 91.31 90 SER A C 1
ATOM 711 O O . SER A 1 90 ? 8.591 -8.625 -23.842 1.00 91.31 90 SER A O 1
ATOM 713 N N . GLU A 1 91 ? 6.914 -7.160 -23.704 1.00 88.00 91 GLU A N 1
ATOM 714 C CA . GLU A 1 91 ? 5.947 -7.979 -24.446 1.00 88.00 91 GLU A CA 1
ATOM 715 C C . GLU A 1 91 ? 6.329 -8.124 -25.928 1.00 88.00 91 GLU A C 1
ATOM 717 O O . GLU A 1 91 ? 6.011 -9.127 -26.574 1.00 88.00 91 GLU A O 1
ATOM 722 N N . LYS A 1 92 ? 7.079 -7.151 -26.464 1.00 86.62 92 LYS A N 1
ATOM 723 C CA . LYS A 1 92 ? 7.648 -7.197 -27.819 1.00 86.62 92 LYS A CA 1
ATOM 724 C C . LYS A 1 92 ? 8.890 -8.088 -27.911 1.00 86.62 92 LYS A C 1
ATOM 726 O O . LYS A 1 92 ? 9.404 -8.294 -29.008 1.00 86.62 92 LYS A O 1
ATOM 731 N N . CYS A 1 93 ? 9.362 -8.654 -26.797 1.00 85.94 93 CYS A N 1
ATOM 732 C CA . CYS A 1 93 ? 10.496 -9.569 -26.792 1.00 85.94 93 CYS A CA 1
ATOM 733 C C . CYS A 1 93 ? 10.213 -10.790 -27.686 1.00 85.94 93 CYS A C 1
ATOM 735 O O . CYS A 1 93 ? 9.321 -11.601 -27.418 1.00 85.94 93 CYS A O 1
ATOM 737 N N . LEU A 1 94 ? 11.016 -10.957 -28.740 1.00 80.31 94 LEU A N 1
ATOM 738 C CA . LEU A 1 94 ? 10.934 -12.107 -29.648 1.00 80.31 94 LEU A CA 1
ATOM 739 C C . LEU A 1 94 ? 11.519 -13.391 -29.039 1.00 80.31 94 LEU A C 1
ATOM 741 O O . LEU A 1 94 ? 11.424 -14.453 -29.646 1.00 80.31 94 LEU A O 1
ATOM 745 N N . ARG A 1 95 ? 12.076 -13.305 -27.822 1.00 74.88 95 ARG A N 1
ATOM 746 C CA . ARG A 1 95 ? 12.751 -14.384 -27.083 1.00 74.88 95 ARG A CA 1
ATOM 747 C C . ARG A 1 95 ? 13.993 -14.949 -27.772 1.00 74.88 95 ARG A C 1
ATOM 749 O O . ARG A 1 95 ? 14.544 -15.906 -27.260 1.00 74.88 95 ARG A O 1
ATOM 756 N N . LEU A 1 96 ? 14.474 -14.346 -28.851 1.00 68.00 96 LEU A N 1
ATOM 757 C CA . LEU A 1 96 ? 15.664 -14.781 -29.574 1.00 68.00 96 LEU A CA 1
ATOM 758 C C . LEU A 1 96 ? 16.742 -13.708 -29.412 1.00 68.00 96 LEU A C 1
ATOM 760 O O . LEU A 1 96 ? 16.539 -12.576 -29.848 1.00 68.00 96 LEU A O 1
ATOM 764 N N . PHE A 1 97 ? 17.852 -14.029 -28.745 1.00 66.94 97 PHE A N 1
ATOM 765 C CA . PHE A 1 97 ? 18.988 -13.111 -28.656 1.00 66.94 97 PHE A CA 1
ATOM 766 C C . PHE A 1 97 ? 20.327 -13.851 -28.673 1.00 66.94 97 PHE A C 1
ATOM 768 O O . PHE A 1 97 ? 20.431 -14.992 -28.209 1.00 66.94 97 PHE A O 1
ATOM 775 N N . ARG A 1 98 ? 21.355 -13.201 -29.231 1.00 56.53 98 ARG A N 1
ATOM 776 C CA . ARG A 1 98 ? 22.716 -13.741 -29.240 1.00 56.53 98 ARG A CA 1
ATOM 777 C C . ARG A 1 98 ? 23.326 -13.581 -27.842 1.00 56.53 98 ARG A C 1
ATOM 779 O O . ARG A 1 98 ? 23.187 -12.540 -27.224 1.00 56.53 98 ARG A O 1
ATOM 786 N N . GLN A 1 99 ? 23.980 -14.630 -27.345 1.00 62.47 99 GLN A N 1
ATOM 787 C CA . GLN A 1 99 ? 24.856 -14.596 -26.156 1.00 62.47 99 GLN A CA 1
ATOM 788 C C . GLN A 1 99 ? 24.215 -14.433 -24.758 1.00 62.47 99 GLN A C 1
ATOM 790 O O . GLN A 1 99 ? 24.925 -14.217 -23.787 1.00 62.47 99 GLN A O 1
ATOM 795 N N . GLY A 1 100 ? 22.909 -14.667 -24.584 1.00 64.19 100 GLY A N 1
ATOM 796 C CA . GLY A 1 100 ? 22.311 -14.760 -23.234 1.00 64.19 100 GLY A CA 1
ATOM 797 C C . GLY A 1 100 ? 22.083 -13.422 -22.518 1.00 64.19 100 GLY A C 1
ATOM 798 O O . GLY A 1 100 ? 21.651 -13.418 -21.367 1.00 64.19 100 GLY A O 1
ATOM 799 N N . GLU A 1 101 ? 22.300 -12.313 -23.215 1.00 80.19 101 GLU A N 1
ATOM 800 C CA . GLU A 1 101 ? 21.965 -10.961 -22.775 1.00 80.19 101 GLU A CA 1
ATOM 801 C C . GLU A 1 101 ? 20.492 -10.606 -23.078 1.00 80.19 101 GLU A C 1
ATOM 803 O O . GLU A 1 101 ? 19.724 -11.388 -23.661 1.00 80.19 101 GLU A O 1
ATOM 808 N N . ALA A 1 102 ? 20.068 -9.421 -22.640 1.00 87.50 102 ALA A N 1
ATOM 809 C CA . ALA A 1 102 ? 18.743 -8.888 -22.926 1.00 87.50 102 ALA A CA 1
ATOM 810 C C . ALA A 1 102 ? 18.642 -8.385 -24.374 1.00 87.50 102 ALA A C 1
ATOM 812 O O . ALA A 1 102 ? 19.535 -7.713 -24.874 1.00 87.50 102 ALA A O 1
ATOM 813 N N . CYS A 1 103 ? 17.520 -8.655 -25.046 1.00 88.75 103 CYS A N 1
ATOM 814 C CA . CYS A 1 103 ? 17.291 -8.129 -26.392 1.00 88.75 103 CYS A CA 1
ATOM 815 C C . CYS A 1 103 ? 17.017 -6.614 -26.390 1.00 88.75 103 CYS A C 1
ATOM 817 O O . CYS A 1 103 ? 16.509 -6.089 -25.396 1.00 88.75 103 CYS A O 1
ATOM 819 N N . MET A 1 104 ? 17.217 -5.957 -27.541 1.00 87.81 104 MET A N 1
ATOM 820 C CA . MET A 1 104 ? 16.956 -4.519 -27.736 1.00 87.81 104 MET A CA 1
ATOM 821 C C . MET A 1 104 ? 15.579 -4.076 -27.238 1.00 87.81 104 MET A C 1
ATOM 823 O O . MET A 1 104 ? 15.488 -3.115 -26.496 1.00 87.81 104 MET A O 1
ATOM 827 N N . ALA A 1 105 ? 14.512 -4.835 -27.513 1.00 89.88 105 ALA A N 1
ATOM 828 C CA . ALA A 1 105 ? 13.177 -4.473 -27.030 1.00 89.88 105 ALA A CA 1
ATOM 829 C C . ALA A 1 105 ? 13.090 -4.386 -25.491 1.00 89.88 105 ALA A C 1
ATOM 831 O O . ALA A 1 105 ? 12.360 -3.552 -24.960 1.00 89.88 105 ALA A O 1
ATOM 832 N N . CYS A 1 106 ? 13.815 -5.245 -24.763 1.00 91.81 106 CYS A N 1
ATOM 833 C CA . CYS A 1 106 ? 13.875 -5.187 -23.301 1.00 91.81 106 CYS A CA 1
ATOM 834 C C . CYS A 1 106 ? 14.754 -4.026 -22.818 1.00 91.81 106 CYS A C 1
ATOM 836 O O . CYS A 1 106 ? 14.385 -3.393 -21.835 1.00 91.81 106 CYS A O 1
ATOM 838 N N . LEU A 1 107 ? 15.862 -3.736 -23.513 1.00 91.31 107 LEU A N 1
ATOM 839 C CA . LEU A 1 107 ? 16.726 -2.581 -23.236 1.00 91.31 107 LEU A CA 1
ATOM 840 C C . LEU A 1 107 ? 15.972 -1.259 -23.447 1.00 91.31 107 LEU A C 1
ATOM 842 O O . LEU A 1 107 ? 15.916 -0.440 -22.537 1.00 91.31 107 LEU A O 1
ATOM 846 N N . ASP A 1 108 ? 15.299 -1.100 -24.587 1.00 91.12 108 ASP A N 1
ATOM 847 C CA . ASP A 1 108 ? 14.502 0.086 -24.924 1.00 91.12 108 ASP A CA 1
ATOM 848 C C . ASP A 1 108 ? 13.368 0.305 -23.915 1.00 91.12 108 ASP A C 1
ATOM 850 O O . ASP A 1 108 ? 13.086 1.428 -23.501 1.00 91.12 108 ASP A O 1
ATOM 854 N N . THR A 1 109 ? 12.726 -0.786 -23.485 1.00 92.12 109 THR A N 1
ATOM 855 C CA . THR A 1 109 ? 11.697 -0.741 -22.439 1.00 92.12 109 THR A CA 1
ATOM 856 C C . THR A 1 109 ? 12.293 -0.290 -21.105 1.00 92.12 109 THR A C 1
ATOM 858 O O . THR A 1 109 ? 11.685 0.531 -20.422 1.00 92.12 109 THR A O 1
ATOM 861 N N . ALA A 1 110 ? 13.469 -0.804 -20.731 1.00 93.00 110 ALA A N 1
ATOM 862 C CA . ALA A 1 110 ? 14.135 -0.461 -19.477 1.00 93.00 110 ALA A CA 1
ATOM 863 C C . ALA A 1 110 ? 14.585 1.007 -19.433 1.00 93.00 110 ALA A C 1
ATOM 865 O O . ALA A 1 110 ? 14.410 1.670 -18.415 1.00 93.00 110 ALA A O 1
ATOM 866 N N . ALA A 1 111 ? 15.077 1.529 -20.558 1.00 91.81 111 ALA A N 1
ATOM 867 C CA . ALA A 1 111 ? 15.473 2.927 -20.713 1.00 91.81 111 ALA A CA 1
ATOM 868 C C . ALA A 1 111 ? 14.275 3.897 -20.797 1.00 91.81 111 ALA A C 1
ATOM 870 O O . ALA A 1 111 ? 14.444 5.120 -20.805 1.00 91.81 111 ALA A O 1
ATOM 871 N N . HIS A 1 112 ? 13.042 3.387 -20.877 1.00 91.69 112 HIS A N 1
ATOM 872 C CA . HIS A 1 112 ? 11.874 4.226 -21.088 1.00 91.69 112 HIS A CA 1
ATOM 873 C C . HIS A 1 112 ? 11.500 5.015 -19.826 1.00 91.69 112 HIS A C 1
ATOM 875 O O . HIS A 1 112 ? 11.023 4.468 -18.829 1.00 91.69 112 HIS A O 1
ATOM 881 N N . ARG A 1 113 ? 11.617 6.346 -19.899 1.00 91.81 113 ARG A N 1
ATOM 882 C CA . ARG A 1 113 ? 11.339 7.259 -18.776 1.00 91.81 113 ARG A CA 1
ATOM 883 C C . ARG A 1 113 ? 9.956 7.058 -18.149 1.00 91.81 113 ARG A C 1
ATOM 885 O O . ARG A 1 113 ? 9.830 7.123 -16.927 1.00 91.81 113 ARG A O 1
ATOM 892 N N . ASP A 1 114 ? 8.930 6.810 -18.959 1.00 89.88 114 ASP A N 1
ATOM 893 C CA . ASP A 1 114 ? 7.561 6.650 -18.450 1.00 89.88 114 ASP A CA 1
ATOM 894 C C . ASP A 1 114 ? 7.392 5.426 -17.550 1.00 89.88 114 ASP A C 1
ATOM 896 O O . ASP A 1 114 ? 6.657 5.507 -16.568 1.00 89.88 114 ASP A O 1
ATOM 900 N N . LEU A 1 115 ? 8.103 4.322 -17.823 1.00 90.81 115 LEU A N 1
ATOM 901 C CA . LEU A 1 115 ? 8.083 3.145 -16.951 1.00 90.81 115 LEU A CA 1
ATOM 902 C C . LEU A 1 115 ? 8.593 3.518 -15.556 1.00 90.81 115 LEU A C 1
ATOM 904 O O . LEU A 1 115 ? 7.919 3.263 -14.557 1.00 90.81 115 LEU A O 1
ATOM 908 N N . ARG A 1 116 ? 9.734 4.210 -15.493 1.00 93.12 116 ARG A N 1
ATOM 909 C CA . ARG A 1 116 ? 10.309 4.702 -14.237 1.00 93.12 116 ARG A CA 1
ATOM 910 C C . ARG A 1 116 ? 9.352 5.639 -13.496 1.00 93.12 116 ARG A C 1
ATOM 912 O O . ARG A 1 116 ? 9.160 5.500 -12.291 1.00 93.12 116 ARG A O 1
ATOM 919 N N . LEU A 1 117 ? 8.731 6.588 -14.199 1.00 93.44 117 LEU A N 1
ATOM 920 C CA . LEU A 1 117 ? 7.785 7.531 -13.590 1.00 93.44 117 LEU A CA 1
ATOM 921 C C . LEU A 1 117 ? 6.528 6.833 -13.054 1.00 93.44 117 LEU A C 1
ATOM 923 O O . LEU A 1 117 ? 6.050 7.199 -11.980 1.00 93.44 117 LEU A O 1
ATOM 927 N N . GLN A 1 118 ? 6.012 5.827 -13.763 1.00 91.75 118 GLN A N 1
ATOM 928 C CA . GLN A 1 118 ? 4.879 5.024 -13.298 1.00 91.75 118 GLN A CA 1
ATOM 929 C C . GLN A 1 118 ? 5.241 4.200 -12.065 1.00 91.75 118 GLN A C 1
ATOM 931 O O . GLN A 1 118 ? 4.481 4.215 -11.097 1.00 91.75 118 GLN A O 1
ATOM 936 N N . ALA A 1 119 ? 6.414 3.561 -12.062 1.00 93.75 119 ALA A N 1
ATOM 937 C CA . ALA A 1 119 ? 6.919 2.837 -10.900 1.00 93.75 119 ALA A CA 1
ATOM 938 C C . ALA A 1 119 ? 6.994 3.749 -9.672 1.00 93.75 119 ALA A C 1
ATOM 940 O O . ALA A 1 119 ? 6.376 3.461 -8.651 1.00 93.75 119 ALA A O 1
ATOM 941 N N . ILE A 1 120 ? 7.648 4.908 -9.796 1.00 96.19 120 ILE A N 1
ATOM 942 C CA . ILE A 1 120 ? 7.747 5.886 -8.705 1.00 96.19 120 ILE A CA 1
ATOM 943 C C . ILE A 1 120 ? 6.353 6.307 -8.224 1.00 96.19 120 ILE A C 1
ATOM 945 O O . ILE A 1 120 ? 6.074 6.258 -7.029 1.00 96.19 120 ILE A O 1
ATOM 949 N N . LYS A 1 121 ? 5.453 6.678 -9.141 1.00 94.44 121 LYS A N 1
ATOM 950 C CA . LYS A 1 121 ? 4.096 7.132 -8.808 1.00 94.44 121 LYS A CA 1
ATOM 951 C C . LYS A 1 121 ? 3.307 6.076 -8.035 1.00 94.44 121 LYS A C 1
ATOM 953 O O . LYS A 1 121 ? 2.716 6.388 -6.998 1.00 94.44 121 LYS A O 1
ATOM 958 N N . TRP A 1 122 ? 3.248 4.847 -8.544 1.00 95.06 122 TRP A N 1
ATOM 959 C CA . TRP A 1 122 ? 2.466 3.783 -7.920 1.00 95.06 122 TRP A CA 1
ATOM 960 C C . TRP A 1 122 ? 3.072 3.338 -6.600 1.00 95.06 122 TRP A C 1
ATOM 962 O O . TRP A 1 122 ? 2.342 3.215 -5.616 1.00 95.06 122 TRP A O 1
ATOM 972 N N . THR A 1 123 ? 4.391 3.201 -6.530 1.00 96.88 123 THR A N 1
ATOM 973 C CA . THR A 1 123 ? 5.063 2.822 -5.290 1.00 96.88 123 THR A CA 1
ATOM 974 C C . THR A 1 123 ? 4.952 3.909 -4.226 1.00 96.88 123 THR A C 1
ATOM 976 O O . THR A 1 123 ? 4.634 3.595 -3.081 1.00 96.88 123 THR A O 1
ATOM 979 N N . SER A 1 124 ? 5.083 5.195 -4.573 1.00 97.38 124 SER A N 1
ATOM 980 C CA . SER A 1 124 ? 4.804 6.285 -3.628 1.00 97.38 124 SER A CA 1
ATOM 981 C C . SER A 1 124 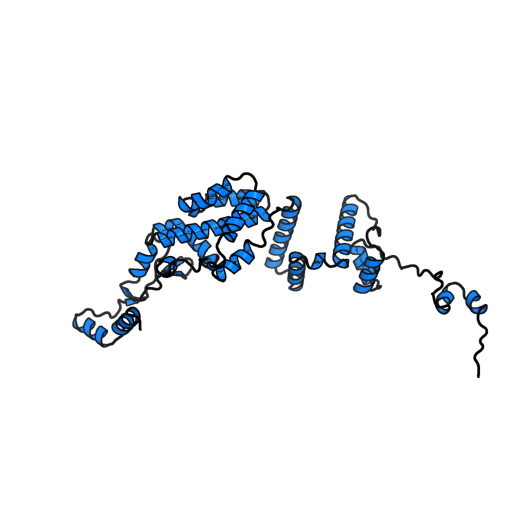? 3.384 6.193 -3.064 1.00 97.38 124 SER A C 1
ATOM 983 O O . SER A 1 124 ? 3.196 6.337 -1.858 1.00 97.38 124 SER A O 1
ATOM 985 N N . ARG A 1 125 ? 2.377 5.890 -3.894 1.00 96.75 125 ARG A N 1
ATOM 986 C CA . ARG A 1 125 ? 0.992 5.704 -3.429 1.00 96.75 125 ARG A CA 1
ATOM 987 C C . ARG A 1 125 ? 0.829 4.484 -2.526 1.00 96.75 125 ARG A C 1
ATOM 989 O O . ARG A 1 125 ? 0.126 4.586 -1.524 1.00 96.75 125 ARG A O 1
ATOM 996 N N . ILE A 1 126 ? 1.470 3.362 -2.851 1.00 97.31 126 ILE A N 1
ATOM 997 C CA . ILE A 1 126 ? 1.461 2.140 -2.029 1.00 97.31 126 ILE A CA 1
ATOM 998 C C . ILE A 1 126 ? 2.099 2.415 -0.664 1.00 97.31 126 ILE A C 1
ATOM 1000 O O . ILE A 1 126 ? 1.511 2.108 0.369 1.00 97.31 126 ILE A O 1
ATOM 1004 N N . HIS A 1 127 ? 3.251 3.082 -0.632 1.00 97.50 127 HIS A N 1
ATOM 1005 C CA . HIS A 1 127 ? 3.882 3.485 0.620 1.00 97.50 127 HIS A CA 1
ATOM 1006 C C . HIS A 1 127 ? 3.004 4.438 1.442 1.00 97.50 127 HIS A C 1
ATOM 1008 O O . HIS A 1 127 ? 2.904 4.288 2.659 1.00 97.50 127 HIS A O 1
ATOM 1014 N N . LEU A 1 128 ? 2.312 5.378 0.792 1.00 97.50 128 LEU A N 1
ATOM 1015 C CA . LEU A 1 128 ? 1.335 6.240 1.457 1.00 97.50 128 LEU A CA 1
ATOM 1016 C C . LEU A 1 128 ? 0.122 5.458 1.979 1.00 97.50 128 LEU A C 1
ATOM 1018 O O . LEU A 1 128 ? -0.379 5.795 3.044 1.00 97.50 128 LEU A O 1
ATOM 1022 N N . ALA A 1 129 ? -0.332 4.409 1.287 1.00 96.94 129 ALA A N 1
ATOM 1023 C CA . ALA A 1 129 ? -1.377 3.515 1.79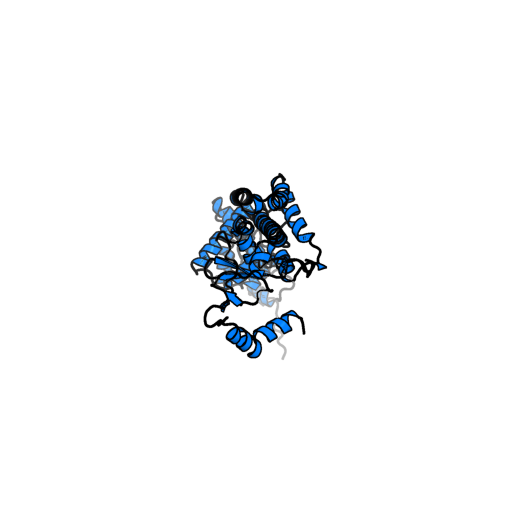0 1.00 96.94 129 ALA A CA 1
ATOM 1024 C C . ALA A 1 129 ? -0.930 2.813 3.082 1.00 96.94 129 ALA A C 1
ATOM 1026 O O . ALA A 1 129 ? -1.644 2.854 4.082 1.00 96.94 129 ALA A O 1
ATOM 1027 N N . ASN A 1 130 ? 0.288 2.262 3.094 1.00 96.06 130 ASN A N 1
ATOM 1028 C CA . ASN A 1 130 ? 0.873 1.624 4.278 1.00 96.06 130 ASN A CA 1
ATOM 1029 C C . ASN A 1 130 ? 1.019 2.616 5.440 1.00 96.06 130 ASN A C 1
ATOM 1031 O O . ASN A 1 130 ? 0.705 2.295 6.586 1.00 96.06 130 ASN A O 1
ATOM 1035 N N . TYR A 1 131 ? 1.427 3.852 5.147 1.00 96.94 131 TYR A N 1
ATOM 1036 C CA . TYR A 1 131 ? 1.436 4.919 6.143 1.00 96.94 131 TYR A CA 1
ATOM 1037 C C . TYR A 1 131 ? 0.027 5.274 6.630 1.00 96.94 131 TYR A C 1
ATOM 1039 O O . TYR A 1 131 ? -0.169 5.467 7.825 1.00 96.94 131 TYR A O 1
ATOM 1047 N N . GLY A 1 132 ? -0.970 5.270 5.745 1.00 95.69 132 GLY A N 1
ATOM 1048 C CA . GLY A 1 132 ? -2.381 5.418 6.101 1.00 95.69 132 GLY A CA 1
ATOM 1049 C C . GLY A 1 132 ? -2.854 4.356 7.097 1.00 95.69 132 GLY A C 1
ATOM 1050 O O . GLY A 1 132 ? -3.512 4.697 8.078 1.00 95.69 132 GLY A O 1
ATOM 1051 N N . HIS A 1 133 ? -2.453 3.093 6.920 1.00 93.44 133 HIS A N 1
ATOM 1052 C CA . HIS A 1 133 ? -2.715 2.038 7.905 1.00 93.44 133 HIS A CA 1
ATOM 1053 C C . HIS A 1 133 ? -2.046 2.324 9.253 1.00 93.44 133 HIS A C 1
ATOM 1055 O O . HIS A 1 133 ? -2.692 2.186 10.292 1.00 93.44 133 HIS A O 1
ATOM 1061 N N . ALA A 1 134 ? -0.785 2.769 9.256 1.00 93.25 134 ALA A N 1
ATOM 1062 C CA . ALA A 1 134 ? -0.094 3.148 10.489 1.00 93.25 134 ALA A CA 1
ATOM 1063 C C . ALA A 1 134 ? -0.778 4.336 11.191 1.00 93.25 134 ALA A C 1
ATOM 1065 O O . ALA A 1 134 ? -0.905 4.337 12.411 1.00 93.25 134 ALA A O 1
ATOM 1066 N N . LEU A 1 135 ? -1.280 5.324 10.443 1.00 92.75 135 LEU A N 1
ATOM 1067 C CA . LEU A 1 135 ? -2.046 6.445 10.997 1.00 92.75 135 LEU A CA 1
ATOM 1068 C C . LEU A 1 135 ? -3.376 5.990 11.613 1.00 92.75 135 LEU A C 1
ATOM 1070 O O . LEU A 1 135 ? -3.740 6.446 12.698 1.00 92.75 135 LEU A O 1
ATOM 1074 N N . ALA A 1 136 ? -4.089 5.090 10.936 1.00 90.12 136 ALA A N 1
ATOM 1075 C CA . ALA A 1 136 ? -5.398 4.612 11.366 1.00 90.12 136 ALA A CA 1
ATOM 1076 C C . ALA A 1 136 ? -5.328 3.652 12.565 1.00 90.12 136 ALA A C 1
ATOM 1078 O O . ALA A 1 136 ? -6.140 3.753 13.487 1.00 90.12 136 ALA A O 1
ATOM 1079 N N . HIS A 1 137 ? -4.363 2.729 12.557 1.00 86.50 137 HIS A N 1
ATOM 1080 C CA . HIS A 1 137 ? -4.333 1.579 13.468 1.00 86.50 137 HIS A CA 1
ATOM 1081 C C . HIS A 1 137 ? -3.039 1.448 14.274 1.00 86.50 137 HIS A C 1
ATOM 1083 O O . HIS A 1 137 ? -3.030 0.743 15.279 1.00 86.50 137 HIS A O 1
ATOM 1089 N N . GLY A 1 138 ? -1.960 2.102 13.849 1.00 87.19 138 GLY A N 1
ATOM 1090 C CA . GLY A 1 138 ? -0.644 1.947 14.457 1.00 87.19 138 GLY A CA 1
ATOM 1091 C C . GLY A 1 138 ? -0.474 2.717 15.764 1.00 87.19 138 GLY A C 1
ATOM 1092 O O . GLY A 1 138 ? -1.136 3.732 16.025 1.00 87.19 138 GLY A O 1
ATOM 1093 N N . THR A 1 139 ? 0.473 2.245 16.571 1.00 88.88 139 THR A N 1
ATOM 1094 C CA . THR A 1 139 ? 0.913 2.927 17.796 1.00 88.88 139 THR A CA 1
ATOM 1095 C C . THR A 1 139 ? 1.638 4.236 17.464 1.00 88.88 139 THR A C 1
ATOM 1097 O O . THR A 1 139 ? 1.951 4.552 16.310 1.00 88.88 139 THR A O 1
ATOM 1100 N N . ARG A 1 140 ? 1.936 5.057 18.478 1.00 90.44 140 ARG A N 1
ATOM 1101 C CA . ARG A 1 140 ? 2.743 6.278 18.283 1.00 90.44 140 ARG A CA 1
ATOM 1102 C C . ARG A 1 140 ? 4.138 5.977 17.723 1.00 90.44 140 ARG A C 1
ATOM 1104 O O . ARG A 1 140 ? 4.625 6.726 16.877 1.00 90.44 140 ARG A O 1
ATOM 1111 N N . GLN A 1 141 ? 4.754 4.882 18.165 1.00 91.81 141 GLN A N 1
ATOM 1112 C CA . GLN A 1 141 ? 6.069 4.457 17.691 1.00 91.81 141 GLN A CA 1
ATOM 1113 C C . GLN A 1 141 ? 6.017 4.014 16.227 1.00 91.81 141 GLN A C 1
ATOM 1115 O O . GLN A 1 141 ? 6.831 4.471 15.431 1.00 91.81 141 GLN A O 1
ATOM 1120 N N . GLU A 1 142 ? 5.023 3.209 15.849 1.00 92.12 142 GLU A N 1
ATOM 1121 C CA . GLU A 1 142 ? 4.859 2.730 14.471 1.00 92.12 142 GLU A CA 1
ATOM 1122 C C . GLU A 1 142 ? 4.584 3.877 13.494 1.00 92.12 142 GLU A C 1
ATOM 1124 O O . GLU A 1 142 ? 5.159 3.920 12.408 1.00 92.12 142 GLU A O 1
ATOM 1129 N N . ARG A 1 143 ? 3.767 4.860 13.895 1.00 93.38 143 ARG A N 1
ATOM 1130 C CA . ARG A 1 143 ? 3.532 6.083 13.110 1.00 93.38 143 ARG A CA 1
ATOM 1131 C C . ARG A 1 143 ? 4.825 6.864 12.877 1.00 93.38 143 ARG A C 1
ATOM 1133 O O . ARG A 1 143 ? 5.096 7.287 11.751 1.00 93.38 143 ARG A O 1
ATOM 1140 N N . ALA A 1 144 ? 5.620 7.060 13.929 1.00 94.69 144 ALA A N 1
ATOM 1141 C CA . ALA A 1 144 ? 6.892 7.773 13.844 1.00 94.69 144 ALA A CA 1
ATOM 1142 C C . ALA A 1 144 ? 7.915 7.015 12.983 1.00 94.69 144 ALA A C 1
ATOM 1144 O O . ALA A 1 144 ? 8.566 7.624 12.131 1.00 94.69 144 ALA A O 1
ATOM 1145 N N . GLN A 1 145 ? 8.004 5.695 13.156 1.00 96.00 145 GLN A N 1
ATOM 1146 C CA . GLN A 1 145 ? 8.865 4.821 12.367 1.00 96.00 145 GLN A CA 1
ATOM 1147 C C . GLN A 1 145 ? 8.475 4.852 10.889 1.00 96.00 145 GLN A C 1
ATOM 1149 O O . GLN A 1 145 ? 9.313 5.169 10.053 1.00 96.00 145 GLN A O 1
ATOM 1154 N N . MET A 1 146 ? 7.202 4.624 10.557 1.00 96.06 146 MET A N 1
ATOM 1155 C CA . MET A 1 146 ? 6.733 4.619 9.168 1.00 96.06 146 MET A CA 1
ATOM 1156 C C . MET A 1 146 ? 6.951 5.980 8.489 1.00 96.06 146 MET A C 1
ATOM 1158 O O . MET A 1 146 ? 7.339 6.050 7.323 1.00 96.06 146 MET A O 1
ATOM 1162 N N . ARG A 1 147 ? 6.787 7.084 9.231 1.00 96.12 147 ARG A N 1
ATOM 1163 C CA . ARG A 1 147 ? 7.112 8.434 8.746 1.00 96.12 147 ARG A CA 1
ATOM 1164 C C . ARG A 1 147 ? 8.600 8.608 8.436 1.00 96.12 147 ARG A C 1
ATOM 1166 O O . ARG A 1 147 ? 8.936 9.264 7.450 1.00 96.12 147 ARG A O 1
ATOM 1173 N N . ALA A 1 148 ? 9.483 8.068 9.272 1.00 96.25 148 ALA A N 1
ATOM 1174 C CA . ALA A 1 148 ? 10.922 8.096 9.028 1.00 96.25 148 ALA A CA 1
ATOM 1175 C C . ALA A 1 148 ? 11.296 7.204 7.834 1.00 96.25 148 ALA A C 1
ATOM 1177 O O . ALA A 1 148 ? 12.012 7.652 6.941 1.00 96.25 148 ALA A O 1
ATOM 1178 N N . GLU A 1 149 ? 10.743 5.992 7.768 1.00 95.62 149 GLU A N 1
ATOM 1179 C CA . GLU A 1 149 ? 10.967 5.045 6.675 1.00 95.62 149 GLU A CA 1
ATOM 1180 C C . GLU A 1 149 ? 10.576 5.622 5.317 1.00 95.62 149 GLU A C 1
ATOM 1182 O O . GLU A 1 149 ? 11.337 5.472 4.365 1.00 95.62 149 GLU A O 1
ATOM 1187 N N . LEU A 1 150 ? 9.445 6.334 5.220 1.00 95.69 150 LEU A N 1
ATOM 1188 C CA . LEU A 1 150 ? 9.013 6.988 3.979 1.00 95.69 150 LEU A CA 1
ATOM 1189 C C . LEU A 1 150 ? 10.090 7.891 3.368 1.00 95.69 150 LEU A C 1
ATOM 1191 O O . LEU A 1 150 ? 10.205 7.948 2.148 1.00 95.69 150 LEU A O 1
ATOM 1195 N N . ARG A 1 151 ? 10.890 8.569 4.199 1.00 95.94 151 ARG A N 1
ATOM 1196 C CA . ARG A 1 151 ? 11.972 9.458 3.744 1.00 95.94 151 ARG A CA 1
ATOM 1197 C C . ARG A 1 151 ? 13.231 8.708 3.317 1.00 95.94 151 ARG A C 1
ATOM 1199 O O . ARG A 1 151 ? 14.058 9.270 2.605 1.00 95.94 151 ARG A O 1
ATOM 1206 N N . LEU A 1 152 ? 13.387 7.464 3.764 1.00 95.06 152 LEU A N 1
ATOM 1207 C CA . LEU A 1 152 ? 14.529 6.610 3.438 1.00 95.06 152 LEU A CA 1
ATOM 1208 C C . LEU A 1 152 ? 14.305 5.796 2.157 1.00 95.06 152 LEU A C 1
ATOM 1210 O O . LEU A 1 152 ? 15.286 5.356 1.553 1.00 95.06 152 LEU A O 1
ATOM 1214 N N . ARG A 1 153 ? 13.044 5.619 1.727 1.00 95.25 153 ARG A N 1
ATOM 1215 C CA . ARG A 1 153 ? 12.700 4.888 0.498 1.00 95.25 153 ARG A CA 1
ATOM 1216 C C . ARG A 1 153 ? 13.329 5.538 -0.736 1.00 95.25 153 ARG A C 1
ATOM 1218 O O . ARG A 1 153 ? 13.384 6.762 -0.864 1.00 95.25 153 ARG A O 1
ATOM 1225 N N . ASP A 1 154 ? 13.752 4.696 -1.665 1.00 93.94 154 ASP A N 1
ATOM 1226 C CA . ASP A 1 154 ? 14.276 5.060 -2.983 1.00 93.94 154 ASP A CA 1
ATOM 1227 C C . ASP A 1 154 ? 13.369 6.041 -3.745 1.00 93.94 154 ASP A C 1
ATOM 1229 O O . ASP A 1 154 ? 13.843 7.070 -4.229 1.00 93.94 154 ASP A O 1
ATOM 1233 N N . VAL A 1 155 ? 12.049 5.826 -3.747 1.00 94.69 155 VAL A N 1
ATOM 1234 C CA . VAL A 1 155 ? 11.095 6.731 -4.407 1.00 94.69 155 VAL A CA 1
ATOM 1235 C C . VAL A 1 155 ? 11.156 8.155 -3.866 1.00 94.69 155 VAL A C 1
ATOM 1237 O O . VAL A 1 155 ? 11.021 9.100 -4.642 1.00 94.69 155 VAL A O 1
ATOM 1240 N N . TYR A 1 156 ? 11.392 8.341 -2.564 1.00 96.31 156 TYR A N 1
ATOM 1241 C CA . TYR A 1 156 ? 11.451 9.666 -1.943 1.00 96.31 156 TYR A CA 1
ATOM 1242 C C . TYR A 1 156 ? 12.729 10.420 -2.328 1.00 96.31 156 TYR A C 1
ATOM 1244 O O . TYR A 1 156 ? 12.716 11.646 -2.432 1.00 96.31 156 TYR A O 1
ATOM 1252 N N . LYS A 1 157 ? 13.820 9.699 -2.612 1.00 95.50 157 LYS A N 1
ATOM 1253 C CA . LYS A 1 157 ? 15.069 10.288 -3.123 1.00 95.50 157 LYS A CA 1
ATOM 1254 C C . LYS A 1 157 ? 14.892 10.865 -4.532 1.00 95.50 157 LYS A C 1
ATOM 1256 O O . LYS A 1 157 ? 15.647 11.744 -4.941 1.00 95.50 157 LYS A O 1
ATOM 1261 N N . THR A 1 158 ? 13.874 10.418 -5.271 1.00 95.75 158 THR A N 1
ATOM 1262 C CA . THR A 1 158 ? 13.520 10.982 -6.578 1.00 95.75 158 THR A CA 1
ATOM 1263 C C . THR A 1 158 ? 12.649 12.235 -6.434 1.00 95.75 158 THR A C 1
ATOM 1265 O O . THR A 1 158 ? 11.758 12.309 -5.586 1.00 95.75 158 THR A O 1
ATOM 1268 N N . ARG A 1 159 ? 12.835 13.225 -7.320 1.00 96.38 159 ARG A N 1
ATOM 1269 C CA . ARG A 1 159 ? 11.992 14.436 -7.337 1.00 96.38 159 ARG A CA 1
ATOM 1270 C C . ARG A 1 159 ? 10.488 14.127 -7.481 1.00 96.38 159 ARG A C 1
ATOM 1272 O O . ARG A 1 159 ? 9.720 14.720 -6.725 1.00 96.38 159 ARG A O 1
ATOM 1279 N N . PRO A 1 160 ? 10.032 13.238 -8.391 1.00 95.75 160 PRO A N 1
ATOM 1280 C CA . PRO A 1 160 ? 8.607 12.932 -8.523 1.00 95.75 160 PRO A CA 1
ATOM 1281 C C . PRO A 1 160 ? 8.015 12.281 -7.267 1.00 95.75 160 PRO A C 1
ATOM 1283 O O . PRO A 1 160 ? 6.951 12.700 -6.818 1.00 95.75 160 PRO A O 1
ATOM 1286 N N . GLY A 1 161 ? 8.709 11.312 -6.663 1.00 96.06 161 GLY A N 1
ATOM 1287 C CA . GLY A 1 161 ? 8.216 10.654 -5.451 1.00 96.06 161 GLY A CA 1
ATOM 1288 C C . GLY A 1 161 ? 8.220 11.579 -4.232 1.00 96.06 161 GLY A C 1
ATOM 1289 O O . GLY A 1 161 ? 7.274 11.562 -3.448 1.00 96.06 161 GLY A O 1
ATOM 1290 N N . CYS A 1 162 ? 9.212 12.468 -4.111 1.00 97.12 162 CYS A N 1
ATOM 1291 C CA . CYS A 1 162 ? 9.224 13.518 -3.089 1.00 97.12 162 CYS A CA 1
ATOM 1292 C C . CYS A 1 162 ? 8.018 14.466 -3.220 1.00 97.12 162 CYS A C 1
ATOM 1294 O O . CYS A 1 162 ? 7.337 14.733 -2.232 1.00 97.12 162 CYS A O 1
ATOM 1296 N N . LEU A 1 163 ? 7.693 14.922 -4.438 1.00 96.69 163 LEU A N 1
ATOM 1297 C CA . LEU A 1 163 ? 6.521 15.775 -4.684 1.00 96.69 163 LEU A CA 1
ATOM 1298 C C . LEU A 1 163 ? 5.198 15.081 -4.338 1.00 96.69 163 LEU A C 1
ATOM 1300 O O . LEU A 1 163 ? 4.254 15.740 -3.904 1.00 96.69 163 LEU A O 1
ATOM 1304 N N . GLU A 1 164 ? 5.129 13.759 -4.491 1.00 94.88 164 GLU A N 1
ATOM 1305 C CA . GLU A 1 164 ? 3.990 12.976 -4.026 1.00 94.88 164 GLU A CA 1
ATOM 1306 C C . GLU A 1 164 ? 3.972 12.894 -2.489 1.00 94.88 164 GLU A C 1
ATOM 1308 O O . GLU A 1 164 ? 2.960 13.210 -1.871 1.00 94.88 164 GLU A O 1
ATOM 1313 N N . ILE A 1 165 ? 5.055 12.497 -1.830 1.00 97.38 165 ILE A N 1
ATOM 1314 C CA . ILE A 1 165 ? 5.025 12.138 -0.401 1.00 97.38 165 ILE A CA 1
ATOM 1315 C C . ILE A 1 165 ? 5.061 13.367 0.522 1.00 97.38 165 ILE A C 1
ATOM 1317 O O . ILE A 1 165 ? 4.316 13.442 1.503 1.00 97.38 165 ILE A O 1
ATOM 1321 N N . GLU A 1 166 ? 5.902 14.351 0.215 1.00 97.31 166 GLU A N 1
ATOM 1322 C CA . GLU A 1 166 ? 6.235 15.447 1.128 1.00 97.31 166 GLU A CA 1
ATOM 1323 C C . GLU A 1 166 ? 5.046 16.346 1.523 1.00 97.31 166 GLU A C 1
ATOM 1325 O O . GLU A 1 166 ? 4.964 16.721 2.694 1.00 97.31 166 GLU A O 1
ATOM 1330 N N . PRO A 1 167 ? 4.072 16.669 0.645 1.00 97.12 167 PRO A N 1
ATOM 1331 C CA . PRO A 1 167 ? 2.892 17.437 1.049 1.00 97.12 167 PRO A CA 1
ATOM 1332 C C . PRO A 1 167 ? 2.089 16.770 2.172 1.00 97.12 167 PRO A C 1
ATOM 1334 O O . PRO A 1 167 ? 1.565 17.459 3.041 1.00 97.12 167 PRO A O 1
ATOM 1337 N N . ILE A 1 168 ? 2.027 15.434 2.183 1.00 97.31 168 ILE A N 1
ATOM 1338 C CA . ILE A 1 168 ? 1.337 14.675 3.233 1.00 97.31 168 ILE A CA 1
ATOM 1339 C C . ILE A 1 168 ? 2.178 14.694 4.509 1.00 97.31 168 ILE A C 1
ATOM 1341 O O . ILE A 1 168 ? 1.654 14.931 5.591 1.00 97.31 168 ILE A O 1
ATOM 1345 N N . LEU A 1 169 ? 3.498 14.521 4.402 1.00 96.62 169 LEU A N 1
ATOM 1346 C CA . LEU A 1 169 ? 4.380 14.542 5.571 1.00 96.62 169 LEU A CA 1
ATOM 1347 C C . LEU A 1 169 ? 4.526 15.925 6.213 1.00 96.62 169 LEU A C 1
ATOM 1349 O O . LEU A 1 169 ? 4.878 15.993 7.390 1.00 96.62 169 LEU A O 1
ATOM 1353 N N . LYS A 1 170 ? 4.301 17.015 5.477 1.00 96.75 170 LYS A N 1
ATOM 1354 C CA . LYS A 1 170 ? 4.343 18.388 6.009 1.00 96.75 170 LYS A CA 1
ATOM 1355 C C . LYS A 1 170 ? 3.117 18.749 6.835 1.00 96.75 170 LYS A C 1
ATOM 1357 O O . LYS A 1 170 ? 3.213 19.616 7.703 1.00 96.75 170 LYS A O 1
ATOM 1362 N N . GLU A 1 171 ? 1.994 18.088 6.586 1.00 97.25 171 GLU A N 1
ATOM 1363 C CA . GLU A 1 171 ? 0.793 18.277 7.382 1.00 97.25 171 GLU A CA 1
ATOM 1364 C C . GLU A 1 171 ? 1.044 17.865 8.843 1.00 97.25 171 GLU A C 1
ATOM 1366 O O . GLU A 1 171 ? 1.714 16.866 9.117 1.00 97.25 171 GLU A O 1
ATOM 1371 N N . LYS A 1 172 ? 0.527 18.650 9.793 1.00 93.81 172 LYS A N 1
ATOM 1372 C CA . LYS A 1 172 ? 0.698 18.402 11.231 1.00 93.81 172 LYS A CA 1
ATOM 1373 C C . LYS A 1 172 ? -0.404 17.510 11.785 1.00 93.81 172 LYS A C 1
ATOM 1375 O O . LYS A 1 172 ? -0.150 16.747 12.714 1.00 93.81 172 LYS A O 1
ATOM 1380 N N . GLN A 1 173 ? -1.617 17.620 11.245 1.00 93.38 173 GLN A N 1
ATOM 1381 C CA . GLN A 1 173 ? -2.766 16.864 11.726 1.00 93.38 173 GLN A CA 1
ATOM 1382 C C . GLN A 1 173 ? -2.846 15.495 11.047 1.00 93.38 173 GLN A C 1
ATOM 1384 O O . GLN A 1 173 ? -3.155 15.387 9.864 1.00 93.38 173 GLN A O 1
ATOM 1389 N N . GLU A 1 174 ? -2.634 14.429 11.816 1.00 92.75 174 GLU A N 1
ATOM 1390 C CA . GLU A 1 174 ? -2.665 13.046 11.319 1.00 92.75 174 GLU A CA 1
ATOM 1391 C C . GLU A 1 174 ? -4.006 12.640 10.691 1.00 92.75 174 GLU A C 1
ATOM 1393 O O . GLU A 1 174 ? -4.035 11.939 9.681 1.00 92.75 174 GLU A O 1
ATOM 1398 N N . ALA A 1 175 ? -5.125 13.114 11.247 1.00 91.75 175 ALA A N 1
ATOM 1399 C CA . ALA A 1 175 ? -6.445 12.867 10.667 1.00 91.75 175 ALA A CA 1
ATOM 1400 C C . ALA A 1 175 ? -6.550 13.456 9.250 1.00 91.75 175 ALA A C 1
ATOM 1402 O O . ALA A 1 175 ? -7.069 12.812 8.337 1.00 91.75 175 ALA A O 1
ATOM 1403 N N . TYR A 1 176 ? -5.985 14.650 9.044 1.00 95.12 176 TYR A N 1
ATOM 1404 C CA . TYR A 1 176 ? -5.958 15.286 7.733 1.00 95.12 176 TYR A CA 1
ATOM 1405 C C . TYR A 1 176 ? -4.966 14.598 6.785 1.00 95.12 176 TYR A C 1
ATOM 1407 O O . TYR A 1 176 ? -5.286 14.395 5.616 1.00 95.12 176 TYR A O 1
ATOM 1415 N N . GLN A 1 177 ? -3.815 14.126 7.281 1.00 95.88 177 GLN A N 1
ATOM 1416 C CA . GLN A 1 177 ? -2.901 13.279 6.500 1.00 95.88 177 GLN A CA 1
ATOM 1417 C C . GLN A 1 177 ? -3.609 12.036 5.952 1.00 95.88 177 GLN A C 1
ATOM 1419 O O . GLN A 1 177 ? -3.525 11.750 4.757 1.00 95.88 177 GLN A O 1
ATOM 1424 N N . LEU A 1 178 ? -4.346 11.322 6.808 1.00 95.69 178 LEU A N 1
ATOM 1425 C CA . LEU A 1 178 ? -5.103 10.138 6.413 1.00 95.69 178 LEU A CA 1
ATOM 1426 C C . LEU A 1 178 ? -6.190 10.479 5.386 1.00 95.69 178 LEU A C 1
ATOM 1428 O O . LEU A 1 178 ? -6.346 9.769 4.391 1.00 95.69 178 LEU A O 1
ATOM 1432 N N . GLN A 1 179 ? -6.901 11.592 5.577 1.00 95.88 179 GLN A N 1
ATOM 1433 C CA . GLN A 1 179 ? -7.891 12.073 4.616 1.00 95.88 179 GLN A CA 1
ATOM 1434 C C . GLN A 1 179 ? -7.264 12.387 3.250 1.00 95.88 179 GLN A C 1
ATOM 1436 O O . GLN A 1 179 ? -7.817 11.983 2.227 1.00 95.88 179 GLN A O 1
ATOM 1441 N N . LEU A 1 180 ? -6.101 13.046 3.210 1.00 96.81 180 LEU A N 1
ATOM 1442 C CA . LEU A 1 180 ? -5.369 13.322 1.969 1.00 96.81 180 LEU A CA 1
ATOM 1443 C C . LEU A 1 180 ? -4.943 12.029 1.263 1.00 96.81 180 LEU A C 1
ATOM 1445 O O . LEU A 1 180 ? -5.093 11.920 0.044 1.00 96.81 180 LEU A O 1
ATOM 1449 N N . ILE A 1 181 ? -4.460 11.035 2.017 1.00 97.25 181 ILE A N 1
ATOM 1450 C CA . ILE A 1 181 ? -4.110 9.713 1.480 1.00 97.25 181 ILE A CA 1
ATOM 1451 C C . ILE A 1 181 ? -5.348 9.060 0.855 1.00 97.25 181 ILE A C 1
ATOM 1453 O O . ILE A 1 181 ? -5.307 8.691 -0.320 1.00 97.25 181 ILE A O 1
ATOM 1457 N N . LYS A 1 182 ? -6.469 8.972 1.588 1.00 96.31 182 LYS A N 1
ATOM 1458 C CA . LYS A 1 182 ? -7.722 8.406 1.059 1.00 96.31 182 LYS A CA 1
ATOM 1459 C C . LYS A 1 182 ? -8.187 9.152 -0.187 1.00 96.31 182 LYS A C 1
ATOM 1461 O O . LYS A 1 182 ? -8.493 8.516 -1.194 1.00 96.31 182 LYS A O 1
ATOM 1466 N N . HIS A 1 183 ? -8.163 10.484 -0.159 1.00 95.69 183 HIS A N 1
ATOM 1467 C CA . HIS A 1 183 ? -8.574 11.312 -1.286 1.00 95.69 183 HIS A CA 1
ATOM 1468 C C . HIS A 1 183 ? -7.736 11.045 -2.542 1.00 95.69 183 HIS A C 1
ATOM 1470 O O . HIS A 1 183 ? -8.299 10.942 -3.626 1.00 95.69 183 HIS A O 1
ATOM 1476 N N . ARG A 1 184 ? -6.414 10.858 -2.431 1.00 95.44 184 ARG A N 1
ATOM 1477 C CA . ARG A 1 184 ? -5.554 10.550 -3.591 1.00 95.44 184 ARG A CA 1
ATOM 1478 C C . ARG A 1 184 ? -5.878 9.231 -4.282 1.00 95.44 184 ARG A C 1
ATOM 1480 O O . ARG A 1 184 ? -5.712 9.119 -5.495 1.00 95.44 184 ARG A O 1
ATOM 1487 N N . TRP A 1 185 ? -6.303 8.234 -3.519 1.00 96.06 185 TRP A N 1
ATOM 1488 C CA . TRP A 1 185 ? -6.729 6.948 -4.062 1.00 96.06 185 TRP A CA 1
ATOM 1489 C C . TRP A 1 185 ? -8.154 7.018 -4.614 1.00 96.06 185 TRP A C 1
ATOM 1491 O O . TRP A 1 185 ? -8.429 6.517 -5.702 1.00 96.06 185 TRP A O 1
ATOM 1501 N N . GLN A 1 186 ? -9.054 7.687 -3.894 1.00 93.56 186 GLN A N 1
ATOM 1502 C CA . GLN A 1 186 ? -10.465 7.795 -4.256 1.00 93.56 186 GLN A CA 1
ATOM 1503 C C . GLN A 1 186 ? -10.725 8.775 -5.411 1.00 93.56 186 GLN A C 1
ATOM 1505 O O . GLN A 1 186 ? -11.718 8.613 -6.116 1.00 93.56 186 GLN A O 1
ATOM 1510 N N . SER A 1 187 ? -9.839 9.744 -5.656 1.00 94.50 187 SER A N 1
ATOM 1511 C CA . SER A 1 187 ? -9.945 10.686 -6.781 1.00 94.50 187 SER A CA 1
ATOM 1512 C C . SER A 1 187 ? -9.581 10.073 -8.135 1.00 94.50 187 SER A C 1
ATOM 1514 O O . SER A 1 187 ? -9.858 10.669 -9.176 1.00 94.50 187 SER A O 1
ATOM 1516 N N . ILE A 1 188 ? -9.000 8.867 -8.159 1.00 93.38 188 ILE A N 1
ATOM 1517 C CA . ILE A 1 188 ? -8.816 8.110 -9.401 1.00 93.38 188 ILE A CA 1
ATOM 1518 C C . ILE A 1 188 ? -10.205 7.795 -9.953 1.00 93.38 188 ILE A C 1
ATOM 1520 O O . ILE A 1 188 ? -10.993 7.133 -9.280 1.00 93.38 188 ILE A O 1
ATOM 1524 N N . ARG A 1 189 ? -10.522 8.247 -11.166 1.00 93.19 189 ARG A N 1
ATOM 1525 C CA . ARG A 1 189 ? -11.855 8.046 -11.748 1.00 93.19 189 ARG A CA 1
ATOM 1526 C C . ARG A 1 189 ? -12.206 6.559 -11.858 1.00 93.19 189 ARG A C 1
ATOM 1528 O O . ARG A 1 189 ? -11.349 5.761 -12.226 1.00 93.19 189 ARG A O 1
ATOM 1535 N N . MET A 1 190 ? -13.454 6.197 -11.553 1.00 91.31 190 MET A N 1
ATOM 1536 C CA . MET A 1 190 ? -13.917 4.799 -11.528 1.00 91.31 190 MET A CA 1
ATOM 1537 C C . MET A 1 190 ? -13.740 4.081 -12.870 1.00 91.31 190 MET A C 1
ATOM 1539 O O . MET A 1 190 ? -13.309 2.934 -12.892 1.00 91.31 190 MET A O 1
ATOM 1543 N N . ASP A 1 191 ? -14.001 4.769 -13.982 1.00 91.75 191 ASP A N 1
ATOM 1544 C CA . ASP A 1 191 ? -13.843 4.250 -15.346 1.00 91.75 1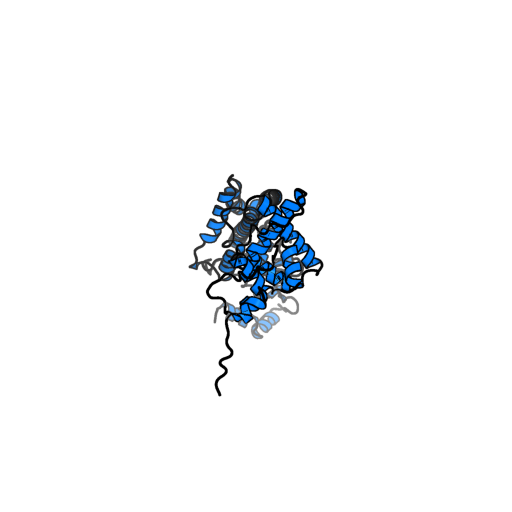91 ASP A CA 1
ATOM 1545 C C . ASP A 1 191 ? -12.381 3.941 -15.707 1.00 91.75 191 ASP A C 1
ATOM 1547 O O . ASP A 1 191 ? -12.107 3.139 -16.600 1.00 91.75 191 ASP A O 1
ATOM 1551 N N . TRP A 1 192 ? -11.431 4.545 -14.989 1.00 92.06 192 TRP A N 1
ATOM 1552 C CA . TRP A 1 192 ? -9.998 4.325 -15.179 1.00 92.06 192 TRP A CA 1
ATOM 1553 C C . TRP A 1 192 ? -9.437 3.220 -14.282 1.00 92.06 192 TRP A C 1
ATOM 1555 O O . TRP A 1 192 ? -8.254 2.882 -14.383 1.00 92.06 192 TRP A O 1
ATOM 1565 N N . ARG A 1 193 ? -10.234 2.659 -13.369 1.00 92.06 193 ARG A N 1
ATOM 1566 C CA . ARG A 1 193 ? -9.751 1.643 -12.434 1.00 92.06 193 ARG A CA 1
ATOM 1567 C C . ARG A 1 193 ? -9.817 0.267 -13.076 1.00 92.06 193 ARG A C 1
ATOM 1569 O O . ARG A 1 193 ? -10.873 -0.200 -13.484 1.00 92.06 193 ARG A O 1
ATOM 1576 N N . THR A 1 194 ? -8.676 -0.412 -13.126 1.00 90.94 194 THR A N 1
ATOM 1577 C CA . THR A 1 194 ? -8.663 -1.852 -13.398 1.00 90.94 194 THR A CA 1
ATOM 1578 C C . THR A 1 194 ? -9.311 -2.599 -12.230 1.00 90.94 194 THR A C 1
ATOM 1580 O O . THR A 1 194 ? -9.286 -2.116 -11.096 1.00 90.94 194 THR A O 1
ATOM 1583 N N . SER A 1 195 ? -9.842 -3.804 -12.465 1.00 90.31 195 SER A N 1
ATOM 1584 C CA . SER A 1 195 ? -10.433 -4.629 -11.396 1.00 90.31 195 SER A CA 1
ATOM 1585 C C . SER A 1 195 ? -9.456 -4.857 -10.239 1.00 90.31 195 SER A C 1
ATOM 1587 O O . SER A 1 195 ? -9.845 -4.815 -9.077 1.00 90.31 195 SER A O 1
ATOM 1589 N N . ARG A 1 196 ? -8.164 -5.021 -10.554 1.00 89.75 196 ARG A N 1
ATOM 1590 C CA . ARG A 1 196 ? -7.096 -5.162 -9.558 1.00 89.75 196 ARG A CA 1
ATOM 1591 C C . ARG A 1 196 ? -6.901 -3.892 -8.730 1.00 89.75 196 ARG A C 1
ATOM 1593 O O . ARG A 1 196 ? -6.785 -3.977 -7.514 1.00 89.75 196 ARG A O 1
ATOM 1600 N N . LEU A 1 197 ? -6.880 -2.724 -9.375 1.00 93.25 197 LEU A N 1
ATOM 1601 C CA . LEU A 1 197 ? -6.764 -1.445 -8.675 1.00 93.25 197 LEU A CA 1
ATOM 1602 C C . LEU A 1 197 ? -7.966 -1.194 -7.760 1.00 93.25 197 LEU A C 1
ATOM 1604 O O . LEU A 1 197 ? -7.782 -0.767 -6.624 1.00 93.25 197 LEU A O 1
ATOM 1608 N N . GLN A 1 198 ? -9.178 -1.481 -8.237 1.00 94.69 198 GLN A N 1
ATOM 1609 C CA . GLN A 1 198 ? -10.387 -1.342 -7.429 1.00 94.69 198 GLN A CA 1
ATOM 1610 C C . GLN A 1 198 ? -10.344 -2.270 -6.207 1.00 94.69 198 GLN A C 1
ATOM 1612 O O . GLN A 1 198 ? -10.498 -1.791 -5.089 1.00 94.69 198 GLN A O 1
ATOM 1617 N N . ALA A 1 199 ? -10.003 -3.550 -6.399 1.00 91.50 199 ALA A N 1
ATOM 1618 C CA . ALA A 1 199 ? -9.844 -4.502 -5.299 1.00 91.50 199 ALA A CA 1
ATOM 1619 C C . ALA A 1 199 ? -8.796 -4.043 -4.268 1.00 91.50 199 ALA A C 1
ATOM 1621 O O . ALA A 1 199 ? -9.015 -4.166 -3.065 1.00 91.50 199 ALA A O 1
ATOM 1622 N N . TYR A 1 200 ? -7.677 -3.464 -4.721 1.00 94.50 200 TYR A N 1
ATOM 1623 C CA . TYR A 1 200 ? -6.664 -2.911 -3.822 1.00 94.50 200 TYR A CA 1
ATOM 1624 C C . TYR A 1 200 ? -7.199 -1.728 -3.002 1.00 94.50 200 TYR A C 1
ATOM 1626 O O . TYR A 1 200 ? -6.946 -1.659 -1.798 1.00 94.50 200 TYR A O 1
ATOM 1634 N N . ILE A 1 201 ? -7.934 -0.804 -3.633 1.00 94.94 201 ILE A N 1
ATOM 1635 C CA . ILE A 1 201 ? -8.551 0.349 -2.957 1.00 94.94 201 ILE A CA 1
ATOM 1636 C C . ILE A 1 201 ? -9.565 -0.124 -1.915 1.00 94.94 201 ILE A C 1
ATOM 1638 O O . ILE A 1 201 ? -9.550 0.376 -0.791 1.00 94.94 201 ILE A O 1
ATOM 1642 N N . ASP A 1 202 ? -10.415 -1.087 -2.261 1.00 91.38 202 ASP A N 1
ATOM 1643 C CA . ASP A 1 202 ? -11.450 -1.589 -1.356 1.00 91.38 202 ASP A CA 1
ATOM 1644 C C . ASP A 1 202 ? -10.840 -2.280 -0.135 1.00 91.38 202 ASP A C 1
ATOM 1646 O O . ASP A 1 202 ? -11.255 -2.014 0.992 1.00 91.38 202 ASP A O 1
ATOM 1650 N N . ALA A 1 203 ? -9.799 -3.091 -0.343 1.00 89.19 203 ALA A N 1
ATOM 1651 C CA . ALA A 1 203 ? -9.133 -3.812 0.735 1.00 89.19 203 ALA A CA 1
ATOM 1652 C C . ALA A 1 203 ? -8.299 -2.901 1.656 1.00 89.19 203 ALA A C 1
ATOM 1654 O O . ALA A 1 203 ? -8.349 -3.058 2.875 1.00 89.19 203 ALA A O 1
ATOM 1655 N N . ASN A 1 204 ? -7.539 -1.954 1.091 1.00 92.56 204 ASN A N 1
ATOM 1656 C CA . ASN A 1 204 ? -6.500 -1.226 1.836 1.00 92.56 204 ASN A CA 1
ATOM 1657 C C . ASN A 1 204 ? -6.861 0.230 2.160 1.00 92.56 204 ASN A C 1
ATOM 1659 O O . ASN A 1 204 ? -6.268 0.829 3.048 1.00 92.56 204 ASN A O 1
ATOM 1663 N N . ILE A 1 205 ? -7.798 0.849 1.436 1.00 94.31 205 ILE A N 1
ATOM 1664 C CA . ILE A 1 205 ? -8.062 2.293 1.558 1.00 94.31 205 ILE A CA 1
ATOM 1665 C C . ILE A 1 205 ? -9.483 2.583 2.027 1.00 94.31 205 ILE A C 1
ATOM 1667 O O . ILE A 1 205 ? -9.683 3.430 2.903 1.00 94.31 205 ILE A O 1
ATOM 1671 N N . ALA A 1 206 ? -10.485 1.934 1.433 1.00 89.56 206 ALA A N 1
ATOM 1672 C CA . ALA A 1 206 ? -11.889 2.238 1.696 1.00 89.56 206 ALA A CA 1
ATOM 1673 C C . ALA A 1 206 ? -12.239 2.036 3.179 1.00 89.56 206 ALA A C 1
ATOM 1675 O O . ALA A 1 206 ? -12.866 2.911 3.785 1.00 89.56 206 ALA A O 1
ATOM 1676 N N . THR A 1 207 ? -11.723 0.953 3.761 1.00 87.06 207 THR A N 1
ATOM 1677 C CA . THR A 1 207 ? -11.937 0.495 5.141 1.00 87.06 207 THR A CA 1
ATOM 1678 C C . THR A 1 207 ? -11.225 1.331 6.207 1.00 87.06 207 THR A C 1
ATOM 1680 O O . THR A 1 207 ? -11.560 1.216 7.383 1.00 87.06 207 THR A O 1
ATOM 1683 N N . LEU A 1 208 ? -10.280 2.205 5.834 1.00 87.31 208 LEU A N 1
ATOM 1684 C CA . LEU A 1 208 ? -9.528 3.005 6.805 1.00 87.31 208 LEU A CA 1
ATOM 1685 C C . LEU A 1 208 ? -10.449 4.005 7.535 1.00 87.31 208 LEU A C 1
ATOM 1687 O O . LEU A 1 208 ? -11.063 4.848 6.867 1.00 87.31 208 LEU A O 1
ATOM 1691 N N . PRO A 1 209 ? -10.543 3.984 8.875 1.00 86.06 209 PRO A N 1
ATOM 1692 C CA . PRO A 1 209 ? -11.375 4.925 9.619 1.00 86.06 209 PRO A CA 1
ATOM 1693 C C . PRO A 1 209 ? -10.810 6.349 9.528 1.00 86.06 209 PRO A C 1
ATOM 1695 O O . PRO A 1 209 ? -9.628 6.566 9.757 1.00 86.06 209 PRO A O 1
ATOM 1698 N N . LEU A 1 210 ? -11.652 7.341 9.212 1.00 79.25 210 LEU A N 1
ATOM 1699 C CA . LEU A 1 210 ? -11.228 8.753 9.147 1.00 79.25 210 LEU A CA 1
ATOM 1700 C C . LEU A 1 210 ? -10.903 9.335 10.528 1.00 79.25 210 LEU A C 1
ATOM 1702 O O . LEU A 1 210 ? -10.055 10.215 10.652 1.00 79.25 210 LEU A O 1
ATOM 1706 N N . GLN A 1 211 ? -11.587 8.846 11.561 1.00 74.31 211 GLN A N 1
ATOM 1707 C CA . GLN A 1 211 ? -11.290 9.178 12.944 1.00 74.31 211 GLN A CA 1
ATOM 1708 C C . GLN A 1 211 ? -10.440 8.069 13.530 1.00 74.31 211 GLN A C 1
ATOM 1710 O O . GLN A 1 211 ? -10.869 6.923 13.650 1.00 74.31 211 GLN A O 1
ATOM 1715 N N . ALA A 1 212 ? -9.216 8.426 13.877 1.00 67.75 212 ALA A N 1
ATOM 1716 C CA . ALA A 1 212 ? -8.299 7.483 14.460 1.00 67.75 212 ALA A CA 1
ATOM 1717 C C . ALA A 1 212 ? -8.763 7.150 15.892 1.00 67.75 212 ALA A C 1
ATOM 1719 O O . ALA A 1 212 ? -9.124 8.046 16.660 1.00 67.75 212 ALA A O 1
ATOM 1720 N N . ALA A 1 213 ? -8.776 5.861 16.244 1.00 71.12 213 ALA A N 1
ATOM 1721 C CA . ALA A 1 213 ? -9.191 5.405 17.573 1.00 71.12 213 ALA A CA 1
ATOM 1722 C C . ALA A 1 213 ? -8.339 6.065 18.675 1.00 71.12 213 ALA A C 1
ATOM 1724 O O . ALA A 1 213 ? -7.234 6.552 18.401 1.00 71.12 213 ALA A O 1
ATOM 1725 N N . ARG A 1 214 ? -8.816 6.084 19.926 1.00 78.56 214 ARG A N 1
ATOM 1726 C CA . ARG A 1 214 ? -8.000 6.589 21.048 1.00 78.56 214 ARG A CA 1
ATOM 1727 C C . ARG A 1 214 ? -6.701 5.781 21.145 1.00 78.56 214 ARG A C 1
ATOM 1729 O O . ARG A 1 214 ? -6.710 4.597 20.817 1.00 78.56 214 ARG A O 1
ATOM 1736 N N . GLU A 1 215 ? -5.601 6.397 21.584 1.00 77.44 215 GLU A N 1
ATOM 1737 C CA . GLU A 1 215 ? -4.289 5.719 21.625 1.00 77.44 215 GLU A CA 1
ATOM 1738 C C . GLU A 1 215 ? -4.350 4.404 22.412 1.00 77.44 215 GLU A C 1
ATOM 1740 O O . GLU A 1 215 ? -3.951 3.371 21.888 1.00 77.44 215 GLU A O 1
ATOM 1745 N N . GLU A 1 216 ? -5.005 4.407 23.575 1.00 78.00 216 GLU A N 1
ATOM 1746 C CA . GLU A 1 216 ? -5.235 3.203 24.385 1.00 78.00 216 GLU A CA 1
ATOM 1747 C C . GLU A 1 216 ? -5.911 2.070 23.596 1.00 78.00 216 GLU A C 1
ATOM 1749 O O . GLU A 1 216 ? -5.523 0.910 23.699 1.0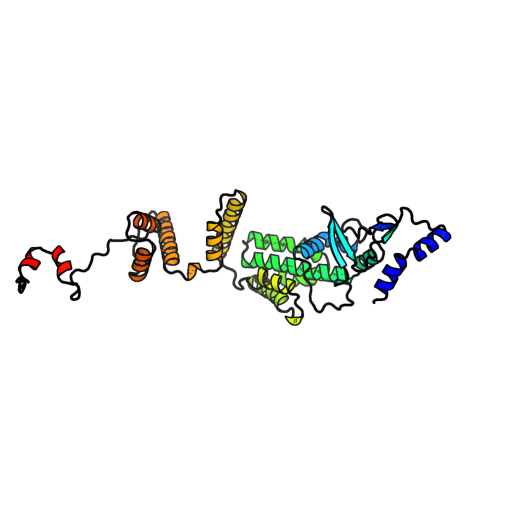0 78.00 216 GLU A O 1
ATOM 1754 N N . GLN A 1 217 ? -6.910 2.392 22.768 1.00 74.94 217 GLN A N 1
ATOM 1755 C CA . GLN A 1 217 ? -7.620 1.396 21.962 1.00 74.94 217 GLN A CA 1
ATOM 1756 C C . GLN A 1 217 ? -6.720 0.815 20.871 1.00 74.94 217 GLN A C 1
ATOM 1758 O O . GLN A 1 217 ? -6.823 -0.374 20.574 1.00 74.94 217 GLN A O 1
ATOM 1763 N N . ARG A 1 218 ? -5.834 1.631 20.285 1.00 77.31 218 ARG A N 1
ATOM 1764 C CA . ARG A 1 218 ? -4.864 1.161 19.286 1.00 77.31 218 ARG A CA 1
ATOM 1765 C C . ARG A 1 218 ? -3.803 0.282 19.921 1.00 77.31 218 ARG A C 1
ATOM 1767 O O . ARG A 1 218 ? -3.524 -0.779 19.380 1.00 77.31 218 ARG A O 1
ATOM 1774 N N . ASP A 1 219 ? -3.276 0.668 21.078 1.00 76.19 219 ASP A N 1
ATOM 1775 C CA . ASP A 1 219 ? -2.280 -0.130 21.795 1.00 76.19 219 ASP A CA 1
ATOM 1776 C C . ASP A 1 219 ? -2.866 -1.487 22.215 1.00 76.19 219 ASP A C 1
ATOM 1778 O O . ASP A 1 219 ? -2.230 -2.527 22.023 1.00 76.19 219 ASP A O 1
ATOM 1782 N N . ILE A 1 220 ? -4.117 -1.507 22.695 1.00 77.62 220 ILE A N 1
ATOM 1783 C CA . ILE A 1 220 ? -4.841 -2.748 23.003 1.00 77.62 220 ILE A CA 1
ATOM 1784 C C . ILE A 1 220 ? -5.032 -3.587 21.739 1.00 77.62 220 ILE A C 1
ATOM 1786 O O . ILE A 1 220 ? -4.673 -4.764 21.734 1.00 77.62 220 ILE A O 1
ATOM 1790 N N . LEU A 1 221 ? -5.560 -3.001 20.659 1.00 78.75 221 LEU A N 1
ATOM 1791 C CA . LEU A 1 221 ? -5.781 -3.710 19.398 1.00 78.75 221 LEU A CA 1
ATOM 1792 C C . LEU A 1 221 ? -4.475 -4.291 18.852 1.00 78.75 221 LEU A C 1
ATOM 1794 O O . LEU A 1 221 ? -4.443 -5.440 18.412 1.00 78.75 221 LEU A O 1
ATOM 1798 N N . ARG A 1 222 ? -3.387 -3.522 18.906 1.00 78.81 222 ARG A N 1
ATOM 1799 C CA . ARG A 1 222 ? -2.080 -3.950 18.423 1.00 78.81 222 ARG A CA 1
ATOM 1800 C C . ARG A 1 222 ? -1.519 -5.084 19.263 1.00 78.81 222 ARG A C 1
ATOM 1802 O O . ARG A 1 222 ? -1.083 -6.082 18.699 1.00 78.81 222 ARG A O 1
ATOM 1809 N N . THR A 1 223 ? -1.616 -4.979 20.585 1.00 78.81 223 THR A N 1
ATOM 1810 C CA . THR A 1 223 ? -1.228 -6.052 21.508 1.00 78.81 223 THR A CA 1
ATOM 1811 C C . THR A 1 223 ? -2.020 -7.330 21.238 1.00 78.81 223 THR A C 1
ATOM 1813 O O . THR A 1 223 ? -1.439 -8.410 21.172 1.00 78.81 223 THR A O 1
ATOM 1816 N N . LEU A 1 224 ? -3.338 -7.217 21.045 1.00 79.19 224 LEU A N 1
ATOM 1817 C CA . LEU A 1 224 ? -4.199 -8.355 20.720 1.00 79.19 224 LEU A CA 1
ATOM 1818 C C . LEU A 1 224 ? -3.820 -8.981 19.376 1.00 79.19 224 LEU A C 1
ATOM 1820 O O . LEU A 1 224 ? -3.719 -10.198 19.283 1.00 79.19 224 LEU A O 1
ATOM 1824 N N . THR A 1 225 ? -3.571 -8.155 18.360 1.00 80.62 225 THR A N 1
ATOM 1825 C CA . THR A 1 225 ? -3.187 -8.621 17.021 1.00 80.62 225 THR A CA 1
ATOM 1826 C C . THR A 1 225 ? -1.822 -9.307 17.044 1.00 80.62 225 THR A C 1
ATOM 1828 O O . THR A 1 225 ? -1.677 -10.357 16.432 1.00 80.62 225 THR A O 1
ATOM 1831 N N . SER A 1 226 ? -0.847 -8.757 17.779 1.00 76.88 226 SER A N 1
ATOM 1832 C CA . SER A 1 226 ? 0.483 -9.357 17.948 1.00 76.88 226 SER A CA 1
ATOM 1833 C C . SER A 1 226 ? 0.384 -10.715 18.630 1.00 76.88 226 SER A C 1
ATOM 1835 O O . SER A 1 226 ? 0.801 -11.707 18.056 1.00 76.88 226 SER A O 1
ATOM 1837 N N . LYS A 1 227 ? -0.277 -10.790 19.793 1.00 80.38 227 LYS A N 1
ATOM 1838 C CA . LYS A 1 227 ? -0.454 -12.061 20.510 1.00 80.38 227 LYS A CA 1
ATOM 1839 C C . LYS A 1 227 ? -1.218 -13.096 19.694 1.00 80.38 227 LYS A C 1
ATOM 1841 O O . LYS A 1 227 ? -0.966 -14.288 19.825 1.00 80.38 227 LYS A O 1
ATOM 1846 N N . PHE A 1 228 ? -2.185 -12.654 18.891 1.00 79.69 228 PHE A N 1
ATOM 1847 C CA . PHE A 1 228 ? -2.900 -13.548 17.993 1.00 79.69 228 PHE A CA 1
ATOM 1848 C C . PHE A 1 228 ? -1.986 -14.062 16.878 1.00 79.69 228 PHE A C 1
ATOM 1850 O O . PHE A 1 228 ? -2.019 -15.253 16.599 1.00 79.69 228 PHE A O 1
ATOM 1857 N N . ALA A 1 229 ? -1.158 -13.203 16.277 1.00 79.06 229 ALA A N 1
ATOM 1858 C CA . ALA A 1 229 ? -0.172 -13.614 15.281 1.00 79.06 229 ALA A CA 1
ATOM 1859 C C . ALA A 1 229 ? 0.828 -14.627 15.862 1.00 79.06 229 ALA A C 1
ATOM 1861 O O . ALA A 1 229 ? 0.983 -15.696 15.278 1.00 79.06 229 ALA A O 1
ATOM 1862 N N . ASP A 1 230 ? 1.384 -14.355 17.047 1.00 81.50 230 ASP A N 1
ATOM 1863 C CA . ASP A 1 230 ? 2.293 -15.269 17.754 1.00 81.50 230 ASP A CA 1
ATOM 1864 C C . ASP A 1 230 ? 1.625 -16.640 17.968 1.00 81.50 230 ASP A C 1
ATOM 1866 O O . ASP A 1 230 ? 2.167 -17.686 17.625 1.00 81.50 230 ASP A O 1
ATOM 1870 N N . ALA A 1 231 ? 0.376 -16.642 18.443 1.00 82.19 231 ALA A N 1
ATOM 1871 C CA . ALA A 1 231 ? -0.385 -17.867 18.662 1.00 82.19 231 ALA A CA 1
ATOM 1872 C C . ALA A 1 231 ? -0.674 -18.642 17.356 1.00 82.19 231 ALA A C 1
ATOM 1874 O O . ALA A 1 231 ? -0.750 -19.876 17.370 1.00 82.19 231 ALA A O 1
ATOM 1875 N N . VAL A 1 232 ? -0.862 -17.943 16.228 1.00 83.38 232 VAL A N 1
ATOM 1876 C CA . VAL A 1 232 ? -1.019 -18.567 14.903 1.00 83.38 232 VAL A CA 1
ATOM 1877 C C . VAL A 1 232 ? 0.291 -19.208 14.452 1.00 83.38 232 VAL A C 1
ATOM 1879 O O . VAL A 1 232 ? 0.262 -20.350 13.996 1.00 83.38 232 VAL A O 1
ATOM 1882 N N . GLU A 1 233 ? 1.420 -18.514 14.599 1.00 84.69 233 GLU A N 1
ATOM 1883 C CA . GLU A 1 233 ? 2.747 -19.032 14.241 1.00 84.69 233 GLU A CA 1
ATOM 1884 C C . GLU A 1 233 ? 3.130 -20.255 15.084 1.00 84.69 233 GLU A C 1
ATOM 1886 O O . GLU A 1 233 ? 3.635 -21.245 14.555 1.00 84.69 233 GLU A O 1
ATOM 1891 N N . GLU A 1 234 ? 2.797 -20.240 16.374 1.00 89.38 234 GLU A N 1
ATOM 1892 C CA . GLU A 1 234 ? 2.977 -21.371 17.290 1.00 89.38 234 GLU A CA 1
ATOM 1893 C C . GLU A 1 234 ? 1.984 -22.526 17.040 1.00 89.38 234 GLU A C 1
ATOM 1895 O O . GLU A 1 234 ? 2.082 -23.583 17.665 1.00 89.38 234 GLU A O 1
ATOM 1900 N N . GLY A 1 235 ? 1.001 -22.346 16.149 1.00 83.81 235 GLY A N 1
ATOM 1901 C CA . GLY A 1 235 ? -0.005 -23.360 15.826 1.00 83.81 235 GLY A CA 1
ATOM 1902 C C . GLY A 1 235 ? -1.007 -23.637 16.953 1.00 83.81 235 GLY A C 1
ATOM 1903 O O . GLY A 1 235 ? -1.681 -24.667 16.950 1.00 83.81 235 GLY A O 1
ATOM 1904 N N . THR A 1 236 ? -1.132 -22.733 17.928 1.00 85.56 236 THR A N 1
ATOM 1905 C CA . THR A 1 236 ? -2.053 -22.889 19.068 1.00 85.56 236 THR A CA 1
ATOM 1906 C C . THR A 1 236 ? -3.482 -22.436 18.739 1.00 85.56 236 THR A C 1
ATOM 1908 O O . THR A 1 236 ? -4.438 -22.776 19.445 1.00 85.56 236 THR A O 1
ATOM 1911 N N . VAL A 1 237 ? -3.658 -21.699 17.637 1.00 79.25 237 VAL A N 1
ATOM 1912 C CA . VAL A 1 237 ? -4.947 -21.161 17.184 1.00 79.25 237 VAL A CA 1
ATOM 1913 C C . VAL A 1 237 ? -5.723 -22.196 16.364 1.00 79.25 237 VAL A C 1
ATOM 1915 O O . VAL A 1 237 ? -5.295 -22.634 15.300 1.00 79.25 237 VAL A O 1
ATOM 1918 N N . ARG A 1 238 ? -6.924 -22.553 16.836 1.00 80.88 238 ARG A N 1
ATOM 1919 C CA . ARG A 1 238 ? -7.859 -23.441 16.124 1.00 80.88 238 ARG A CA 1
ATOM 1920 C C . ARG A 1 238 ? -8.647 -22.688 15.051 1.00 80.88 238 ARG A C 1
ATOM 1922 O O . ARG A 1 238 ? -8.853 -21.483 15.162 1.00 80.88 238 ARG A O 1
ATOM 1929 N N . GLN A 1 239 ? -9.192 -23.406 14.068 1.00 77.19 239 GLN A N 1
ATOM 1930 C CA . GLN A 1 239 ? -10.040 -22.831 13.008 1.00 77.19 239 GLN A CA 1
ATOM 1931 C C . GLN A 1 239 ? -11.233 -22.022 13.558 1.00 77.19 239 GLN A C 1
ATOM 1933 O O . GLN A 1 239 ? -11.577 -20.965 13.035 1.00 77.19 239 GLN A O 1
ATOM 1938 N N . GLU A 1 240 ? -11.817 -22.476 14.666 1.00 77.62 240 GLU A N 1
ATOM 1939 C CA . GLU A 1 240 ? -12.909 -21.801 15.382 1.00 77.62 240 GLU A CA 1
ATOM 1940 C C . GLU A 1 240 ? -12.520 -20.393 15.865 1.00 77.62 240 GLU A C 1
ATOM 1942 O O . GLU A 1 240 ? -13.340 -19.474 15.829 1.00 77.62 240 GLU A O 1
ATOM 1947 N N . ASN A 1 241 ? -11.254 -20.193 16.247 1.00 73.94 241 ASN A N 1
ATOM 1948 C CA . ASN A 1 241 ? -10.744 -18.895 16.686 1.00 73.94 241 ASN A CA 1
ATOM 1949 C C . ASN A 1 241 ? -10.666 -17.899 15.520 1.00 73.94 241 ASN A C 1
ATOM 1951 O O . ASN A 1 241 ? -10.903 -16.712 15.728 1.00 73.94 241 ASN A O 1
ATOM 1955 N N . PHE A 1 242 ? -10.392 -18.363 14.294 1.00 71.06 242 PHE A N 1
ATOM 1956 C CA . PHE A 1 242 ? -10.420 -17.509 13.100 1.00 71.06 242 PHE A CA 1
ATOM 1957 C C . PHE A 1 242 ? -11.838 -17.077 12.743 1.00 71.06 242 PHE A C 1
ATOM 1959 O O . PHE A 1 242 ? -12.058 -15.915 12.403 1.00 71.06 242 PHE A O 1
ATOM 1966 N N . VAL A 1 243 ? -12.811 -17.987 12.864 1.00 73.38 243 VAL A N 1
ATOM 1967 C CA . VAL A 1 243 ? -14.226 -17.646 12.675 1.00 73.38 243 VAL A CA 1
ATOM 1968 C C . VAL A 1 243 ? -14.637 -16.597 13.701 1.00 73.38 243 VAL A C 1
ATOM 1970 O O . VAL A 1 243 ? -15.184 -15.565 13.329 1.00 73.38 243 VAL A O 1
ATOM 1973 N N . LEU A 1 244 ? -14.309 -16.800 14.980 1.00 70.19 244 LEU A N 1
ATOM 1974 C CA . LEU A 1 244 ? -14.615 -15.827 16.025 1.00 70.19 244 LEU A CA 1
ATOM 1975 C C . LEU A 1 244 ? -13.932 -14.475 15.770 1.00 70.19 244 LEU A C 1
ATOM 1977 O O . LEU A 1 244 ? -14.598 -13.448 15.846 1.00 70.19 244 LEU A O 1
ATOM 1981 N N . ALA A 1 245 ? -12.646 -14.460 15.412 1.00 67.38 245 ALA A N 1
ATOM 1982 C CA . ALA A 1 245 ? -11.918 -13.234 15.087 1.00 67.38 245 ALA A CA 1
ATOM 1983 C C . ALA A 1 245 ? -12.538 -12.491 13.891 1.00 67.38 245 ALA A C 1
ATOM 1985 O O . ALA A 1 245 ? -12.682 -11.272 13.934 1.00 67.38 245 ALA A O 1
ATOM 1986 N N . SER A 1 246 ? -12.980 -13.216 12.859 1.00 66.38 246 SER A N 1
ATOM 1987 C CA . SER A 1 246 ? -13.700 -12.647 11.714 1.00 66.38 246 SER A CA 1
ATOM 1988 C C . SER A 1 246 ? -15.048 -12.036 12.121 1.00 66.38 246 SER A C 1
ATOM 1990 O O . SER A 1 246 ? -15.385 -10.938 11.672 1.00 66.38 246 SER A O 1
ATOM 1992 N N . ARG A 1 247 ? -15.790 -12.684 13.028 1.00 66.62 247 ARG A N 1
ATOM 1993 C CA . ARG A 1 247 ? -17.047 -12.149 13.584 1.00 66.62 247 ARG A CA 1
ATOM 1994 C C . ARG A 1 247 ? -16.838 -10.915 14.460 1.00 66.62 247 ARG A C 1
ATOM 1996 O O . ARG A 1 247 ? -17.631 -9.982 14.403 1.00 66.62 247 ARG A O 1
ATOM 2003 N N . VAL A 1 248 ? -15.762 -10.886 15.252 1.00 67.38 248 VAL A N 1
ATOM 2004 C CA . VAL A 1 248 ? -15.362 -9.693 16.019 1.00 67.38 248 VAL A CA 1
ATOM 2005 C C . VAL A 1 248 ? -15.015 -8.554 15.056 1.00 67.38 248 VAL A C 1
ATOM 2007 O O . VAL A 1 248 ? -15.535 -7.453 15.195 1.00 67.38 248 VAL A O 1
ATOM 2010 N N . ALA A 1 249 ? -14.167 -8.818 14.057 1.00 64.38 249 ALA A N 1
ATOM 2011 C CA . ALA A 1 249 ? -13.676 -7.805 13.124 1.00 64.38 249 ALA A CA 1
ATOM 2012 C C . ALA A 1 249 ? -14.777 -7.215 12.228 1.00 64.38 249 ALA A C 1
ATOM 2014 O O . ALA A 1 249 ? -14.711 -6.045 11.863 1.00 64.38 249 ALA A O 1
ATOM 2015 N N . SER A 1 250 ? -15.794 -8.009 11.889 1.00 62.91 250 SER A N 1
ATOM 2016 C CA . SER A 1 250 ? -16.963 -7.557 11.123 1.00 62.91 250 SER A CA 1
ATOM 2017 C C . SER A 1 250 ? -18.016 -6.832 11.969 1.00 62.91 250 SER A C 1
ATOM 2019 O O . SER A 1 250 ? -18.989 -6.330 11.411 1.00 62.91 250 SER A O 1
ATOM 2021 N N . GLY A 1 251 ? -17.848 -6.762 13.296 1.00 60.28 251 GLY A N 1
ATOM 2022 C CA . GLY A 1 251 ? -18.838 -6.177 14.205 1.00 60.28 251 GLY A CA 1
ATOM 2023 C C . GLY A 1 251 ? -20.099 -7.031 14.379 1.00 60.28 251 GLY A C 1
ATOM 2024 O O . GLY A 1 251 ? -21.059 -6.592 15.006 1.00 60.28 251 GLY A O 1
ATOM 2025 N N . GLU A 1 252 ? -20.115 -8.267 13.869 1.00 67.19 252 GLU A N 1
ATOM 2026 C CA . GLU A 1 252 ? -21.274 -9.167 13.948 1.00 67.19 252 GLU A CA 1
ATOM 2027 C C . GLU A 1 252 ? -21.631 -9.508 15.408 1.00 67.19 252 GLU A C 1
ATOM 2029 O O . GLU A 1 252 ? -22.789 -9.757 15.745 1.00 67.19 252 GLU A O 1
ATOM 2034 N N . LEU A 1 253 ? -20.642 -9.453 16.306 1.00 63.56 253 LEU A N 1
ATOM 2035 C CA . LEU A 1 253 ? -20.838 -9.659 17.742 1.00 63.56 253 LEU A CA 1
ATOM 2036 C C . LEU A 1 253 ? -21.447 -8.453 18.471 1.00 63.56 253 LEU A C 1
ATOM 2038 O O . LEU A 1 253 ? -22.056 -8.648 19.523 1.00 63.56 253 LEU A O 1
ATOM 2042 N N . ASP A 1 254 ? -21.327 -7.237 17.929 1.00 61.62 254 ASP A N 1
ATOM 2043 C CA . ASP A 1 254 ? -21.903 -6.033 18.545 1.00 61.62 254 ASP A CA 1
ATOM 2044 C C . ASP A 1 254 ? -23.431 -6.000 18.408 1.00 61.62 254 ASP A C 1
ATOM 2046 O O . ASP A 1 254 ? -24.119 -5.447 19.267 1.00 61.62 254 ASP A O 1
ATOM 2050 N N . GLY A 1 255 ? -23.973 -6.653 17.373 1.00 63.97 255 GLY A N 1
ATOM 2051 C CA . GLY A 1 255 ? -25.414 -6.840 17.185 1.00 63.97 255 GLY A CA 1
ATOM 2052 C C . GLY A 1 255 ? -26.037 -7.892 18.109 1.00 63.97 255 GLY A C 1
ATOM 2053 O O . GLY A 1 255 ? -27.260 -8.002 18.172 1.00 63.97 255 GLY A O 1
ATOM 2054 N N . ASN A 1 256 ? -25.227 -8.669 18.836 1.00 71.75 256 ASN A N 1
ATOM 2055 C CA . ASN A 1 256 ? -25.711 -9.728 19.714 1.00 71.75 256 ASN A CA 1
ATOM 2056 C C . ASN A 1 256 ? -25.758 -9.250 21.177 1.00 71.75 256 ASN A C 1
ATOM 2058 O O . ASN A 1 256 ? -24.732 -9.158 21.861 1.00 71.75 256 ASN A O 1
ATOM 2062 N N . ALA A 1 257 ? -26.970 -8.977 21.672 1.00 69.56 257 ALA A N 1
ATOM 2063 C CA . ALA A 1 257 ? -27.212 -8.474 23.027 1.00 69.56 257 ALA A CA 1
ATOM 2064 C C . ALA A 1 257 ? -26.595 -9.371 24.118 1.00 69.56 257 ALA A C 1
ATOM 2066 O O . ALA A 1 257 ? -25.997 -8.872 25.077 1.00 69.56 257 ALA A O 1
ATOM 2067 N N . VAL A 1 258 ? -26.650 -10.693 23.930 1.00 73.81 258 VAL A N 1
ATOM 2068 C CA . VAL A 1 258 ? -26.099 -11.701 24.845 1.00 73.81 258 VAL A CA 1
ATOM 2069 C C . VAL A 1 258 ? -24.573 -11.587 24.936 1.00 73.81 258 VAL A C 1
ATOM 2071 O O . VAL A 1 258 ? -24.022 -11.518 26.037 1.00 73.81 258 VAL A O 1
ATOM 2074 N N . VAL A 1 259 ? -23.876 -11.513 23.798 1.00 74.25 259 VAL A N 1
ATOM 2075 C CA . VAL A 1 259 ? -22.405 -11.399 23.752 1.00 74.25 259 VAL A CA 1
ATOM 2076 C C . VAL A 1 259 ? -21.939 -10.067 24.341 1.00 74.25 259 VAL A C 1
ATOM 2078 O O . VAL A 1 259 ? -21.032 -10.044 25.179 1.00 74.25 259 VAL A O 1
ATOM 2081 N N . SER A 1 260 ? -22.604 -8.967 23.979 1.00 72.50 260 SER A N 1
ATOM 2082 C CA . SER A 1 260 ? -22.311 -7.636 24.521 1.00 72.50 260 SER A CA 1
ATOM 2083 C C . SER A 1 260 ? -22.494 -7.593 26.046 1.00 72.50 260 SER A C 1
ATOM 2085 O O . SER A 1 260 ? -21.653 -7.057 26.775 1.00 72.50 260 SER A O 1
ATOM 2087 N N . CYS A 1 261 ? -23.556 -8.225 26.557 1.00 76.12 261 CYS A N 1
ATOM 2088 C CA . CYS A 1 261 ? -23.831 -8.335 27.987 1.00 76.12 261 CYS A CA 1
ATOM 2089 C C . CYS A 1 261 ? -22.755 -9.136 28.738 1.00 76.12 261 CYS A C 1
ATOM 2091 O O . CYS A 1 261 ? -22.268 -8.689 29.784 1.00 76.12 261 CYS A O 1
ATOM 2093 N N . LEU A 1 262 ? -22.349 -10.292 28.200 1.00 78.56 262 LEU A N 1
ATOM 2094 C CA . LEU A 1 262 ? -21.294 -11.130 28.778 1.00 78.56 262 LEU A CA 1
ATOM 2095 C C . LEU A 1 262 ? -19.963 -10.378 28.860 1.00 78.56 262 LEU A C 1
ATOM 2097 O O . LEU A 1 262 ? -19.343 -10.342 29.925 1.00 78.56 262 LEU A O 1
ATOM 2101 N N . LEU A 1 263 ? -19.558 -9.721 27.770 1.00 77.19 263 LEU A N 1
ATOM 2102 C CA . LEU A 1 263 ? -18.323 -8.937 27.710 1.00 77.19 263 LEU A CA 1
ATOM 2103 C C . LEU A 1 263 ? -18.329 -7.782 28.714 1.00 77.19 263 LEU A C 1
ATOM 2105 O O . LEU A 1 263 ? -17.399 -7.659 29.511 1.00 77.19 263 LEU A O 1
ATOM 2109 N N . ARG A 1 264 ? -19.391 -6.967 28.744 1.00 76.06 264 ARG A N 1
ATOM 2110 C CA . ARG A 1 264 ? -19.513 -5.854 29.705 1.00 76.06 264 ARG A CA 1
ATOM 2111 C C . ARG A 1 264 ? -19.496 -6.341 31.153 1.00 76.06 264 ARG A C 1
ATOM 2113 O O . ARG A 1 264 ? -18.860 -5.718 32.006 1.00 76.06 264 ARG A O 1
ATOM 2120 N N . SER A 1 265 ? -20.170 -7.456 31.435 1.00 79.50 265 SER A N 1
ATOM 2121 C CA . SER A 1 265 ? -20.214 -8.046 32.777 1.00 79.50 265 SER A CA 1
ATOM 2122 C C . SER A 1 265 ? -18.836 -8.544 33.217 1.00 79.50 265 SER A C 1
ATOM 2124 O O . SER A 1 265 ? -18.412 -8.261 34.341 1.00 79.50 265 SER A O 1
ATOM 2126 N N . PHE A 1 266 ? -18.096 -9.192 32.313 1.00 80.50 266 PHE A N 1
ATOM 2127 C CA . PHE A 1 266 ? -16.740 -9.665 32.578 1.00 80.50 266 PHE A CA 1
ATOM 2128 C C . PHE A 1 266 ? -15.750 -8.520 32.782 1.00 80.50 266 PHE A C 1
ATOM 2130 O O . PHE A 1 266 ? -15.007 -8.532 33.763 1.00 80.50 266 PHE A O 1
ATOM 2137 N N . MET A 1 267 ? -15.777 -7.495 31.926 1.00 76.88 267 MET A N 1
ATOM 2138 C CA . MET A 1 267 ? -14.906 -6.323 32.074 1.00 76.88 267 MET A CA 1
ATOM 2139 C C . MET A 1 267 ? -15.132 -5.623 33.418 1.00 76.88 267 MET A C 1
ATOM 2141 O O . MET A 1 267 ? -14.177 -5.293 34.118 1.00 76.88 267 MET A O 1
ATOM 2145 N N . ARG A 1 268 ? -16.389 -5.488 33.856 1.00 76.38 268 ARG A N 1
ATOM 2146 C CA . ARG A 1 268 ? -16.698 -4.929 35.179 1.00 76.38 268 ARG A CA 1
ATOM 2147 C C . ARG A 1 268 ? -16.253 -5.834 36.325 1.00 76.38 268 ARG A C 1
ATOM 2149 O O . ARG A 1 268 ? -15.849 -5.334 37.374 1.00 76.38 268 ARG A O 1
ATOM 2156 N N . LYS A 1 269 ? -16.350 -7.158 36.166 1.00 79.50 269 LYS A N 1
ATOM 2157 C CA . LYS A 1 269 ? -15.820 -8.114 37.147 1.00 79.50 269 LYS A CA 1
ATOM 2158 C C . LYS A 1 269 ? -14.306 -7.944 37.297 1.00 79.50 269 LYS A C 1
ATOM 2160 O O . LYS A 1 269 ? -13.833 -7.892 38.427 1.00 79.50 269 LYS A O 1
ATOM 2165 N N . GLN A 1 270 ? -13.579 -7.788 36.191 1.00 78.94 270 GLN A N 1
ATOM 2166 C CA . GLN A 1 270 ? -12.137 -7.526 36.198 1.00 78.94 270 GLN A CA 1
ATOM 2167 C C . GLN A 1 270 ? -11.792 -6.182 36.855 1.00 78.94 270 GLN A C 1
ATOM 2169 O O . GLN A 1 270 ? -10.952 -6.140 37.747 1.00 78.94 270 GLN A O 1
ATOM 2174 N N . GLU A 1 271 ? -12.499 -5.103 36.508 1.00 76.44 271 GLU A N 1
ATOM 2175 C CA . GLU A 1 271 ? -12.315 -3.775 37.121 1.00 76.44 271 GLU A CA 1
ATOM 2176 C C . GLU A 1 271 ? -12.585 -3.781 38.638 1.00 76.44 271 GLU A C 1
ATOM 2178 O O . GLU A 1 271 ? -11.960 -3.065 39.419 1.00 76.44 271 GLU A O 1
ATOM 2183 N N . ARG A 1 272 ? -13.540 -4.596 39.093 1.00 78.88 272 ARG A N 1
ATOM 2184 C CA . ARG A 1 272 ? -13.809 -4.783 40.523 1.00 78.88 272 ARG A CA 1
ATOM 2185 C C . ARG A 1 272 ? -12.727 -5.598 41.205 1.00 78.88 272 ARG A C 1
ATOM 2187 O O . ARG A 1 272 ? -12.297 -5.212 42.289 1.00 78.88 272 ARG A O 1
ATOM 2194 N N . ALA A 1 273 ? -12.278 -6.675 40.568 1.00 80.12 273 ALA A N 1
ATOM 2195 C CA . ALA A 1 273 ? -11.193 -7.500 41.075 1.00 80.12 273 ALA A CA 1
ATOM 2196 C C . ALA A 1 273 ? -9.903 -6.681 41.233 1.00 80.12 273 ALA A C 1
ATOM 2198 O O . ALA A 1 273 ? -9.263 -6.765 42.277 1.00 80.12 273 ALA A O 1
ATOM 2199 N N . SER A 1 274 ? -9.581 -5.804 40.274 1.00 78.38 274 SER A N 1
ATOM 2200 C CA . SER A 1 274 ? -8.422 -4.904 40.369 1.00 78.38 274 SER A CA 1
ATOM 2201 C C . SER A 1 274 ? -8.547 -3.860 41.487 1.00 78.38 274 SER A C 1
ATOM 2203 O O . SER A 1 274 ? -7.541 -3.338 41.953 1.00 78.38 274 SER A O 1
ATOM 2205 N N . ARG A 1 275 ? -9.770 -3.575 41.954 1.00 83.19 275 ARG A N 1
ATOM 2206 C CA . ARG A 1 275 ? -10.062 -2.736 43.132 1.00 83.19 275 ARG A CA 1
ATOM 2207 C C . ARG A 1 275 ? -10.222 -3.540 44.432 1.00 83.19 275 ARG A C 1
ATOM 2209 O O . ARG A 1 275 ? -10.625 -2.971 45.442 1.00 83.19 275 ARG A O 1
ATOM 2216 N N . GLY A 1 276 ? -9.966 -4.851 44.418 1.00 81.12 276 GLY A N 1
ATOM 2217 C CA . GLY A 1 276 ? -10.109 -5.734 45.584 1.00 81.12 276 GLY A CA 1
ATOM 2218 C C . GLY A 1 276 ? -11.553 -6.120 45.937 1.00 81.12 276 GLY A C 1
ATOM 2219 O O . GLY A 1 276 ? -11.805 -6.656 47.014 1.00 81.12 276 GLY A O 1
ATOM 2220 N N . ILE A 1 277 ? -12.526 -5.868 45.056 1.00 78.62 277 ILE A N 1
ATOM 2221 C CA . ILE A 1 277 ? -13.944 -6.177 45.282 1.00 78.62 277 ILE A CA 1
ATOM 2222 C C . ILE A 1 277 ? -14.281 -7.533 44.649 1.00 78.62 277 ILE A C 1
ATOM 2224 O O . ILE A 1 277 ? -14.311 -7.672 43.429 1.00 78.62 277 ILE A O 1
ATOM 2228 N N . VAL A 1 278 ? -14.614 -8.523 45.482 1.00 70.25 278 VAL A N 1
ATOM 2229 C CA . VAL A 1 278 ? -14.875 -9.915 45.050 1.00 70.25 278 VAL A CA 1
ATOM 2230 C C . VAL A 1 278 ? -16.349 -10.164 44.662 1.00 70.25 278 VAL A C 1
ATOM 2232 O O . VAL A 1 278 ? -16.691 -11.195 44.087 1.00 70.25 278 VAL A O 1
ATOM 2235 N N . GLN A 1 279 ? -17.263 -9.227 44.939 1.00 65.62 279 GLN A N 1
ATOM 2236 C CA . GLN A 1 279 ? -18.698 -9.434 44.701 1.00 65.62 279 GLN A CA 1
ATOM 2237 C C . GLN A 1 279 ? -19.128 -9.261 43.231 1.00 65.62 279 GLN A C 1
ATOM 2239 O O . GLN A 1 279 ? -18.972 -8.192 42.624 1.00 65.62 279 GLN A O 1
ATOM 2244 N N . ASN A 1 280 ? -19.822 -10.279 42.712 1.00 63.06 280 ASN A N 1
ATOM 2245 C CA . ASN A 1 280 ? -20.572 -10.230 41.454 1.00 63.06 280 ASN A CA 1
ATOM 2246 C C . ASN A 1 280 ? -21.786 -9.286 41.594 1.00 63.06 280 ASN A C 1
ATOM 2248 O O . ASN A 1 280 ? -22.580 -9.440 42.522 1.00 63.06 280 ASN A O 1
ATOM 2252 N N . SER A 1 281 ? -21.986 -8.322 40.683 1.00 59.28 281 SER A N 1
ATOM 2253 C CA . SER A 1 281 ? -23.236 -7.537 40.647 1.00 59.28 281 SER A CA 1
ATOM 2254 C C . SER A 1 281 ? -24.146 -7.959 39.509 1.00 59.28 281 SER A C 1
ATOM 2256 O O . SER A 1 281 ? -23.808 -7.739 38.352 1.00 59.28 281 SER A O 1
ATOM 2258 N N . GLY A 1 282 ? -25.370 -8.371 39.835 1.00 58.94 282 GLY A N 1
ATOM 2259 C CA . GLY A 1 282 ? -26.454 -8.536 38.859 1.00 58.94 282 GLY A CA 1
ATOM 2260 C C . GLY A 1 282 ? -27.070 -7.222 38.352 1.00 58.94 282 GLY A C 1
ATOM 2261 O O . GLY A 1 282 ? -28.159 -7.247 37.808 1.00 58.94 282 GLY A O 1
ATOM 2262 N N . LYS A 1 283 ? -26.426 -6.061 38.556 1.00 61.03 283 LYS A N 1
ATOM 2263 C CA . LYS A 1 283 ? -27.003 -4.735 38.240 1.00 61.03 283 LYS A CA 1
ATOM 2264 C C . LYS A 1 283 ? -26.970 -4.359 36.747 1.00 61.03 283 LYS A C 1
ATOM 2266 O O . LYS A 1 283 ? -27.468 -3.298 36.408 1.00 61.03 283 LYS A O 1
ATOM 2271 N N . LEU A 1 284 ? -26.319 -5.149 35.892 1.00 59.56 284 LEU A N 1
ATOM 2272 C CA . LEU A 1 284 ? -26.111 -4.828 34.468 1.00 59.56 284 LEU A CA 1
ATOM 2273 C C . LEU A 1 284 ? -26.959 -5.651 33.503 1.00 59.56 284 LEU A C 1
ATOM 2275 O O . LEU A 1 284 ? -26.914 -5.390 32.307 1.00 59.56 284 LEU A O 1
ATOM 2279 N N . VAL A 1 285 ? -27.676 -6.647 34.010 1.00 68.12 285 VAL A N 1
ATOM 2280 C CA . VAL A 1 285 ? -28.471 -7.549 33.184 1.00 68.12 285 VAL A CA 1
ATOM 2281 C C . VAL A 1 285 ? -29.926 -7.240 33.493 1.00 68.12 285 VAL A C 1
ATOM 2283 O O . VAL A 1 285 ? -30.367 -7.442 34.626 1.00 68.12 285 VAL A O 1
ATOM 2286 N N . ASP A 1 286 ? -30.639 -6.679 32.522 1.00 72.25 286 ASP A N 1
ATOM 2287 C CA . ASP A 1 286 ? -32.088 -6.548 32.620 1.00 72.25 286 ASP A CA 1
ATOM 2288 C C . ASP A 1 286 ? -32.752 -7.935 32.570 1.00 72.25 286 ASP A C 1
ATOM 2290 O O . ASP A 1 286 ? -32.125 -8.962 32.286 1.00 72.25 286 ASP A O 1
ATOM 2294 N N . ALA A 1 287 ? -34.032 -7.992 32.934 1.00 69.75 287 ALA A N 1
ATOM 2295 C CA . ALA A 1 287 ? -34.751 -9.260 33.010 1.00 69.75 287 ALA A CA 1
ATOM 2296 C C . ALA A 1 287 ? -34.852 -9.956 31.639 1.00 69.75 287 ALA A C 1
ATOM 2298 O O . ALA A 1 287 ? -34.863 -11.185 31.586 1.00 69.75 287 ALA A O 1
ATOM 2299 N N . GLU A 1 288 ? -34.887 -9.175 30.558 1.00 69.31 288 GLU A N 1
ATOM 2300 C CA . GLU A 1 288 ? -34.990 -9.646 29.177 1.00 69.31 288 GLU 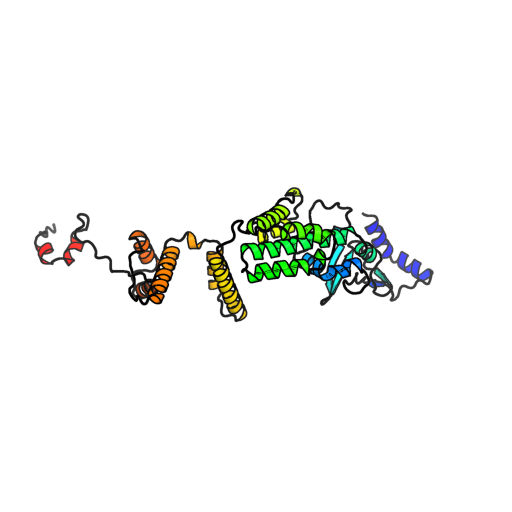A CA 1
ATOM 2301 C C . GLU A 1 288 ? -33.682 -10.291 28.703 1.00 69.31 288 GLU A C 1
ATOM 2303 O O . GLU A 1 288 ? -33.679 -11.466 28.340 1.00 69.31 288 GLU A O 1
ATOM 2308 N N . THR A 1 289 ? -32.541 -9.615 28.864 1.00 71.44 289 THR A N 1
ATOM 2309 C CA . THR A 1 289 ? -31.219 -10.176 28.544 1.00 71.44 289 THR A CA 1
ATOM 2310 C C . THR A 1 289 ? -30.905 -11.383 29.428 1.00 71.44 289 THR A C 1
ATOM 2312 O O . THR A 1 289 ? -30.304 -12.355 28.973 1.00 71.44 289 THR A O 1
ATOM 2315 N N . LEU A 1 290 ? -31.330 -11.380 30.700 1.00 76.06 290 LEU A N 1
ATOM 2316 C CA . LEU A 1 290 ? -31.170 -12.545 31.577 1.00 76.06 290 LEU A CA 1
ATOM 2317 C C . LEU A 1 290 ? -32.014 -13.732 31.091 1.00 76.06 290 LEU A C 1
ATOM 2319 O O . LEU A 1 290 ? -31.560 -14.877 31.181 1.00 76.06 290 LEU A O 1
ATOM 2323 N N . ALA A 1 291 ? -33.222 -13.482 30.580 1.00 72.06 291 ALA A N 1
ATOM 2324 C CA . ALA A 1 291 ? -34.067 -14.511 29.989 1.00 72.06 291 ALA A CA 1
ATOM 2325 C C . ALA A 1 291 ? -33.442 -15.072 28.705 1.00 72.06 291 ALA A C 1
ATOM 2327 O O . ALA A 1 291 ? -33.365 -16.293 28.577 1.00 72.06 291 ALA A O 1
ATOM 2328 N N . GLU A 1 292 ? -32.904 -14.223 27.826 1.00 74.50 292 GLU A N 1
ATOM 2329 C CA . GLU A 1 292 ? -32.176 -14.644 26.621 1.00 74.50 292 GLU A CA 1
ATOM 2330 C C . GLU A 1 292 ? -30.905 -15.438 26.943 1.00 74.50 292 GLU A C 1
ATOM 2332 O O . GLU A 1 292 ? -30.662 -16.485 26.342 1.00 74.50 292 GLU A O 1
ATOM 2337 N N . LEU A 1 293 ? -30.118 -15.003 27.933 1.00 76.50 293 LEU A N 1
ATOM 2338 C CA . LEU A 1 293 ? -28.955 -15.737 28.446 1.00 76.50 293 LEU A CA 1
ATOM 2339 C C . LEU A 1 293 ? -29.375 -17.116 28.969 1.00 76.50 293 LEU A C 1
ATOM 2341 O O . LEU A 1 293 ? -28.754 -18.133 28.667 1.00 76.50 293 LEU A O 1
ATOM 2345 N N . THR A 1 294 ? -30.461 -17.164 29.738 1.00 77.44 294 THR A N 1
ATOM 2346 C CA . THR A 1 294 ? -30.981 -18.412 30.308 1.00 77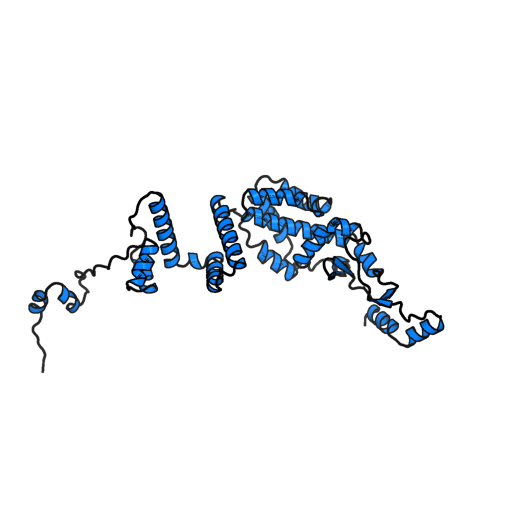.44 294 THR A CA 1
ATOM 2347 C C . THR A 1 294 ? -31.549 -19.340 29.232 1.00 77.44 294 THR A C 1
ATOM 2349 O O . THR A 1 294 ? -31.443 -20.558 29.363 1.00 77.44 294 THR A O 1
ATOM 2352 N N . TYR A 1 295 ? -32.147 -18.785 28.180 1.00 76.25 295 TYR A N 1
ATOM 2353 C CA . TYR A 1 295 ? -32.632 -19.532 27.023 1.00 76.25 295 TYR A CA 1
ATOM 2354 C C . TYR A 1 295 ? -31.466 -20.094 26.200 1.00 76.25 295 TYR A C 1
ATOM 2356 O O . TYR A 1 295 ? -31.451 -21.281 25.893 1.00 76.25 295 TYR A O 1
ATOM 2364 N N . SER A 1 296 ? -30.453 -19.268 25.928 1.00 75.94 296 SER A N 1
ATOM 2365 C CA . SER A 1 296 ? -29.309 -19.614 25.075 1.00 75.94 296 SER A CA 1
ATOM 2366 C C . SER A 1 296 ? -28.368 -20.633 25.720 1.00 75.94 296 SER A C 1
ATOM 2368 O O . SER A 1 296 ? -27.891 -21.545 25.052 1.00 75.94 296 SER A O 1
ATOM 2370 N N . PHE A 1 297 ? -28.094 -20.495 27.022 1.00 76.38 297 PHE A N 1
ATOM 2371 C CA . PHE A 1 297 ? -27.154 -21.363 27.745 1.00 76.38 297 PHE A CA 1
ATOM 2372 C C . PHE A 1 297 ? -27.844 -22.471 28.557 1.00 76.38 297 PHE A C 1
ATOM 2374 O O . PHE A 1 297 ? -27.187 -23.401 29.025 1.00 76.38 297 PHE A O 1
ATOM 2381 N N . GLY A 1 298 ? -29.163 -22.387 28.740 1.00 74.38 298 GLY A N 1
ATOM 2382 C CA . GLY A 1 298 ? -29.932 -23.277 29.605 1.00 74.38 298 GLY A CA 1
ATOM 2383 C C . GLY A 1 298 ? -29.839 -22.924 31.099 1.00 74.38 298 GLY A C 1
ATOM 2384 O O . GLY A 1 298 ? -29.160 -21.993 31.527 1.00 74.38 298 GLY A O 1
ATOM 2385 N N . ARG A 1 299 ? -30.550 -23.695 31.937 1.00 73.12 299 ARG A N 1
ATOM 2386 C CA . ARG A 1 299 ? -30.658 -23.476 33.402 1.00 73.12 299 ARG A CA 1
ATOM 2387 C C . ARG A 1 299 ? -29.743 -24.367 34.254 1.00 73.12 299 ARG A C 1
ATOM 2389 O O . ARG A 1 299 ? -29.819 -24.327 35.486 1.00 73.12 299 ARG A O 1
ATOM 2396 N N . GLY A 1 300 ? -28.912 -25.186 33.614 1.00 74.88 300 GLY A N 1
ATOM 2397 C CA . GLY A 1 300 ? -28.057 -26.169 34.281 1.00 74.88 300 GLY A CA 1
ATOM 2398 C C . GLY A 1 300 ? -26.934 -25.549 35.119 1.00 74.88 300 GLY A C 1
ATOM 2399 O O . GLY A 1 300 ? -26.573 -24.384 34.952 1.00 74.88 300 GLY A O 1
ATOM 2400 N N . GLN A 1 301 ? -26.338 -26.351 36.007 1.00 72.62 301 GLN A N 1
ATOM 2401 C CA . GLN A 1 301 ? -25.144 -25.949 36.766 1.00 72.62 301 GLN A CA 1
ATOM 2402 C C . GLN A 1 301 ? -23.964 -25.503 35.878 1.00 72.62 301 GLN A C 1
ATOM 2404 O O . GLN A 1 301 ? -23.348 -24.493 36.217 1.00 72.62 301 GLN A O 1
ATOM 2409 N N . PRO A 1 302 ? -23.679 -26.143 34.722 1.00 73.06 302 PRO A N 1
ATOM 2410 C CA . PRO A 1 302 ? -22.615 -25.682 33.826 1.00 73.06 302 PRO A CA 1
ATOM 2411 C C . PRO A 1 302 ? -22.866 -24.267 33.291 1.00 73.06 302 PRO A C 1
ATOM 2413 O O . PRO A 1 302 ? -21.963 -23.435 33.285 1.00 73.06 302 PRO A O 1
ATOM 2416 N N . ALA A 1 303 ? -24.114 -23.958 32.930 1.00 76.88 303 ALA A N 1
ATOM 2417 C CA . ALA A 1 303 ? -24.512 -22.632 32.466 1.00 76.88 303 ALA A CA 1
ATOM 2418 C C . ALA A 1 303 ? -24.379 -21.579 33.575 1.00 76.88 303 ALA A C 1
ATOM 2420 O O . ALA A 1 303 ? -23.882 -20.482 33.340 1.00 76.88 303 ALA A O 1
ATOM 2421 N N . LYS A 1 304 ? -24.747 -21.923 34.816 1.00 78.81 304 LYS A N 1
ATOM 2422 C CA . LYS A 1 304 ? -24.549 -21.040 35.977 1.00 78.81 304 LYS A CA 1
ATOM 2423 C C . LYS A 1 304 ? -23.072 -20.793 36.274 1.00 78.81 304 LYS A C 1
ATOM 2425 O O . LYS A 1 304 ? -22.706 -19.659 36.578 1.00 78.81 304 LYS A O 1
ATOM 2430 N N . ALA A 1 305 ? -22.232 -21.823 36.179 1.00 78.19 305 ALA A N 1
ATOM 2431 C CA . ALA A 1 305 ? -20.788 -21.695 36.355 1.00 78.19 305 ALA A CA 1
ATOM 2432 C C . ALA A 1 305 ? -20.179 -20.784 35.278 1.00 78.19 305 ALA A C 1
ATOM 2434 O O . ALA A 1 305 ? -19.422 -19.871 35.608 1.00 78.19 305 ALA A O 1
ATOM 2435 N N . LEU A 1 306 ? -20.589 -20.964 34.018 1.00 80.12 306 LEU A N 1
ATOM 2436 C CA . LEU A 1 306 ? -20.190 -20.111 32.902 1.00 80.12 306 LEU A CA 1
ATOM 2437 C C . LEU A 1 306 ? -20.628 -18.656 33.121 1.00 80.12 306 LEU A C 1
ATOM 2439 O O . LEU A 1 306 ? -19.805 -17.751 33.094 1.00 80.12 306 LEU A O 1
ATOM 2443 N N . LEU A 1 307 ? -21.901 -18.405 33.420 1.00 82.19 307 LEU A N 1
ATOM 2444 C CA . LEU A 1 307 ? -22.408 -17.046 33.642 1.00 82.19 307 LEU A CA 1
ATOM 2445 C C . LEU A 1 307 ? -21.741 -16.371 34.855 1.00 82.19 307 LEU A C 1
ATOM 2447 O O . LEU A 1 307 ? -21.394 -15.190 34.797 1.00 82.19 307 LEU A O 1
ATOM 2451 N N . SER A 1 308 ? -21.443 -17.133 35.911 1.00 82.31 308 SER A N 1
ATOM 2452 C CA . SER A 1 308 ? -20.661 -16.664 37.063 1.00 82.31 308 SER A CA 1
ATOM 2453 C C . SER A 1 308 ? -19.214 -16.308 36.693 1.00 82.31 308 SER A C 1
ATOM 2455 O O . SER A 1 308 ? -18.650 -15.340 37.225 1.00 82.31 308 SER A O 1
ATOM 2457 N N . TYR A 1 309 ? -18.604 -17.022 35.738 1.00 81.69 309 TYR A N 1
ATOM 2458 C CA . TYR A 1 309 ? -17.294 -16.662 35.189 1.00 81.69 309 TYR A CA 1
ATOM 2459 C C . TYR A 1 309 ? -17.318 -15.250 34.586 1.00 81.69 309 TYR A C 1
ATOM 2461 O O . TYR A 1 309 ? -16.459 -14.436 34.933 1.00 81.69 309 TYR A O 1
ATOM 2469 N N . PHE A 1 310 ? -18.372 -14.908 33.840 1.00 79.88 310 PHE A N 1
ATOM 2470 C CA . PHE A 1 310 ? -18.620 -13.559 33.307 1.00 79.88 310 PHE A CA 1
ATOM 2471 C C . PHE A 1 310 ? -19.162 -12.555 34.344 1.00 79.88 310 PHE A C 1
ATOM 2473 O O . PHE A 1 310 ? -19.443 -11.411 34.007 1.00 79.88 310 PHE A O 1
ATOM 2480 N N . GLY A 1 311 ? -19.296 -12.935 35.619 1.00 77.50 311 GLY A N 1
ATOM 2481 C CA . GLY A 1 311 ? -19.764 -12.044 36.691 1.00 77.50 311 GLY A CA 1
ATOM 2482 C C . GLY A 1 311 ? -21.281 -11.864 36.758 1.00 77.50 311 GLY A C 1
ATOM 2483 O O . GLY A 1 311 ? -21.766 -11.013 37.507 1.00 77.50 311 GLY A O 1
ATOM 2484 N N . ILE A 1 312 ? -22.036 -12.678 36.017 1.00 81.56 312 ILE A N 1
ATOM 2485 C CA . ILE A 1 312 ? -23.496 -12.672 35.999 1.00 81.56 312 ILE A CA 1
ATOM 2486 C C . ILE A 1 312 ? -24.010 -13.619 37.084 1.00 81.56 312 ILE A C 1
ATOM 2488 O O . ILE A 1 312 ? -23.766 -14.825 37.071 1.00 81.56 312 ILE A O 1
ATOM 2492 N N . SER A 1 313 ? -24.750 -13.064 38.045 1.00 77.88 313 SER A N 1
ATOM 2493 C CA . SER A 1 313 ? -25.425 -13.857 39.071 1.00 77.88 313 SER A CA 1
ATOM 2494 C C . SER A 1 313 ? -26.816 -14.246 38.584 1.00 77.88 313 SER A C 1
ATOM 2496 O O . SER A 1 313 ? -27.745 -13.440 38.621 1.00 77.88 313 SER A O 1
ATOM 2498 N N . VAL A 1 314 ? -26.963 -15.497 38.150 1.00 72.62 314 VAL A N 1
ATOM 2499 C CA . VAL A 1 314 ? -28.276 -16.076 37.859 1.00 72.62 314 VAL A CA 1
ATOM 2500 C C . VAL A 1 314 ? -28.902 -16.501 39.178 1.00 72.62 314 VAL A C 1
ATOM 2502 O O . VAL A 1 314 ? -28.706 -17.622 39.657 1.00 72.62 314 VAL A O 1
ATOM 2505 N N . LYS A 1 315 ? -29.643 -15.587 39.806 1.00 67.88 315 LYS A N 1
ATOM 2506 C CA . LYS A 1 315 ? -30.539 -15.990 40.889 1.00 67.88 315 LYS A CA 1
ATOM 2507 C C . LYS A 1 315 ? -31.620 -16.891 40.287 1.00 67.88 315 LYS A C 1
ATOM 2509 O O . LYS A 1 315 ? -32.099 -16.592 39.191 1.00 67.88 315 LYS A O 1
ATOM 2514 N N . PRO A 1 316 ? -32.017 -17.986 40.958 1.00 57.97 316 PRO A N 1
ATOM 2515 C CA . PRO A 1 316 ? -33.230 -18.679 40.559 1.00 57.97 316 PRO A CA 1
ATOM 2516 C C . PRO A 1 316 ? -34.353 -17.641 40.558 1.00 57.97 316 PRO A C 1
ATOM 2518 O O . PRO A 1 316 ? -34.552 -16.958 41.564 1.00 57.97 316 PRO A O 1
ATOM 2521 N N . ALA A 1 317 ? -35.025 -17.463 39.420 1.00 56.47 317 ALA A N 1
ATOM 2522 C CA . ALA A 1 317 ? -36.207 -16.619 39.370 1.00 56.47 317 ALA A CA 1
ATOM 2523 C C . ALA A 1 317 ? -37.177 -17.161 40.424 1.00 56.47 317 ALA A C 1
ATOM 2525 O O . ALA A 1 317 ? -37.631 -18.303 40.312 1.00 56.47 317 ALA A O 1
ATOM 2526 N N . SER A 1 318 ? -37.446 -16.393 41.484 1.00 52.25 318 SER A N 1
ATOM 2527 C CA . SER A 1 318 ? -38.517 -16.757 42.401 1.00 52.25 318 SER A CA 1
ATOM 2528 C C . SER A 1 318 ? -39.798 -16.627 41.599 1.00 52.25 318 SER A C 1
ATOM 2530 O O . SER A 1 318 ? -40.187 -15.514 41.239 1.00 52.25 318 SER A O 1
ATOM 2532 N N . ILE A 1 319 ? -40.412 -17.760 41.259 1.00 53.97 319 ILE A N 1
ATOM 2533 C CA . ILE A 1 319 ? -41.715 -17.765 40.605 1.00 53.97 319 ILE A CA 1
ATOM 2534 C C . ILE A 1 319 ? -42.636 -16.953 41.509 1.00 53.97 319 ILE A C 1
ATOM 2536 O O . ILE A 1 319 ? -42.835 -17.290 42.678 1.00 53.97 319 ILE A O 1
ATOM 2540 N N . ASN A 1 320 ? -43.143 -15.835 40.994 1.00 57.00 320 ASN A N 1
ATOM 2541 C CA . ASN A 1 320 ? -44.111 -15.050 41.730 1.00 57.00 320 ASN A CA 1
ATOM 2542 C C . ASN A 1 320 ? -45.437 -15.812 41.703 1.00 57.00 320 ASN A C 1
ATOM 2544 O O . ASN A 1 320 ? -46.261 -15.653 40.811 1.00 57.00 320 ASN A O 1
ATOM 2548 N N . PHE A 1 321 ? -45.642 -16.658 42.704 1.00 59.00 321 PHE A N 1
ATOM 2549 C CA . PHE A 1 321 ? -46.873 -17.422 42.874 1.00 59.00 321 PHE A CA 1
ATOM 2550 C C . PHE A 1 321 ? -48.079 -16.546 43.279 1.00 59.00 321 PHE A C 1
ATOM 2552 O O . PHE A 1 321 ? -49.080 -17.091 43.732 1.00 59.00 321 PHE A O 1
ATOM 2559 N N . ASN A 1 322 ? -47.976 -15.211 43.258 1.00 59.41 322 ASN A N 1
ATOM 2560 C CA . ASN A 1 322 ? -49.095 -14.286 43.498 1.00 59.41 322 ASN A CA 1
ATOM 2561 C C . ASN A 1 322 ? -49.693 -13.734 42.193 1.00 59.41 322 ASN A C 1
ATOM 2563 O O . ASN A 1 322 ? -50.488 -12.800 42.243 1.00 59.41 322 ASN A O 1
ATOM 2567 N N . ILE A 1 323 ? -49.304 -14.260 41.028 1.00 65.25 323 ILE A N 1
ATOM 2568 C CA . ILE A 1 323 ? -49.866 -13.818 39.750 1.00 65.25 323 ILE A CA 1
ATOM 2569 C C . ILE A 1 323 ? -51.294 -14.394 39.608 1.00 65.25 323 ILE A C 1
ATOM 2571 O O . ILE A 1 323 ? -51.440 -15.616 39.663 1.00 65.25 323 ILE A O 1
ATOM 2575 N N . PRO A 1 324 ? -52.341 -13.565 39.394 1.00 61.78 324 PRO A N 1
ATOM 2576 C CA . PRO A 1 324 ? -53.739 -14.021 39.309 1.00 61.78 324 PRO A CA 1
ATOM 2577 C C . PRO A 1 324 ? -54.013 -15.008 38.168 1.00 61.78 324 PRO A C 1
ATOM 2579 O O . PRO A 1 324 ? -54.975 -15.764 38.216 1.00 61.78 324 PRO A O 1
ATOM 2582 N N . THR A 1 325 ? -53.169 -14.992 37.137 1.00 65.69 325 THR A N 1
ATOM 2583 C CA . THR A 1 325 ? -53.273 -15.853 35.954 1.00 65.69 325 THR A CA 1
ATOM 2584 C C . THR A 1 325 ? -52.547 -17.190 36.107 1.00 65.69 325 THR A C 1
ATOM 2586 O O . THR A 1 325 ? -52.578 -18.002 35.185 1.00 65.69 325 THR A O 1
ATOM 2589 N N . LEU A 1 326 ? -51.883 -17.447 37.243 1.00 58.25 326 LEU A N 1
ATOM 2590 C CA . LEU A 1 326 ? -51.190 -18.710 37.474 1.00 58.25 326 LEU A CA 1
ATOM 2591 C C . LEU A 1 326 ? -52.222 -19.825 37.733 1.00 58.25 326 LEU A C 1
ATOM 2593 O O . LEU A 1 326 ? -53.001 -19.709 38.683 1.00 58.25 326 LEU A O 1
ATOM 2597 N N . PRO A 1 327 ? -52.237 -20.918 36.947 1.00 69.12 327 PRO A N 1
ATOM 2598 C CA . PRO A 1 327 ? -53.161 -22.021 37.176 1.00 69.12 327 PRO A CA 1
ATOM 2599 C C . PRO A 1 327 ? -53.067 -22.564 38.607 1.00 69.12 327 PRO A C 1
ATOM 2601 O O . PRO A 1 327 ? -51.972 -22.765 39.138 1.00 69.12 327 PRO A O 1
ATOM 2604 N N . MET A 1 328 ? -54.221 -22.842 39.219 1.00 62.06 328 MET A N 1
ATOM 2605 C CA . MET A 1 328 ? -54.334 -23.240 40.631 1.00 62.06 328 MET A CA 1
ATOM 2606 C C . MET A 1 328 ? -53.450 -24.432 41.022 1.00 62.06 328 MET A C 1
ATOM 2608 O O . MET A 1 328 ? -52.964 -24.483 42.150 1.00 62.06 328 MET A O 1
ATOM 2612 N N . PHE A 1 329 ? -53.169 -25.354 40.099 1.00 62.62 329 PHE A N 1
ATOM 2613 C CA . PHE A 1 329 ? -52.311 -26.506 40.378 1.00 62.62 329 PHE A CA 1
ATOM 2614 C C . PHE A 1 329 ? -50.860 -26.119 40.715 1.00 62.62 329 PHE A C 1
ATOM 2616 O O . PHE A 1 329 ? -50.217 -26.808 41.500 1.00 62.62 329 PHE A O 1
ATOM 2623 N N . PHE A 1 330 ? -50.344 -24.987 40.221 1.00 55.41 330 PHE A N 1
ATOM 2624 C CA . PHE A 1 330 ? -49.013 -24.493 40.602 1.00 55.41 330 PHE A CA 1
ATOM 2625 C C . PHE A 1 330 ? -48.993 -23.829 41.986 1.00 55.41 330 PHE A C 1
ATOM 2627 O O . PHE A 1 330 ? -47.934 -23.723 42.607 1.00 55.41 330 PHE A O 1
ATOM 2634 N N . MET A 1 331 ? -50.152 -23.403 42.503 1.00 58.28 331 MET A N 1
ATOM 2635 C CA . MET A 1 331 ? -50.282 -22.875 43.867 1.00 58.28 331 MET A CA 1
ATOM 2636 C C . MET A 1 331 ? -50.265 -23.975 44.938 1.00 58.28 331 MET A C 1
ATOM 2638 O O . MET A 1 331 ? -50.089 -23.664 46.117 1.00 58.28 331 MET A O 1
ATOM 2642 N N . ALA A 1 332 ? -50.353 -25.248 44.537 1.00 58.84 332 ALA A N 1
ATOM 2643 C CA . ALA A 1 332 ? -50.224 -26.417 45.408 1.00 58.84 332 ALA A CA 1
ATOM 2644 C C . ALA A 1 332 ? -48.930 -26.421 46.236 1.00 58.84 332 ALA A C 1
ATOM 2646 O O . ALA A 1 332 ? -48.906 -26.898 47.367 1.00 58.84 332 ALA A O 1
ATOM 2647 N N . HIS A 1 333 ? -47.862 -25.827 45.698 1.00 54.16 333 HIS A N 1
ATOM 2648 C CA . HIS A 1 333 ? -46.567 -25.730 46.366 1.00 54.16 333 HIS A CA 1
ATOM 2649 C C . HIS A 1 333 ? -46.531 -24.734 47.542 1.00 54.16 333 HIS A C 1
ATOM 2651 O O . HIS A 1 333 ? -45.554 -24.731 48.286 1.00 54.16 333 HIS A O 1
ATOM 2657 N N . LYS A 1 334 ? -47.556 -23.882 47.729 1.00 56.34 334 LYS A N 1
ATOM 2658 C CA . LYS A 1 334 ? -47.610 -22.893 48.828 1.00 56.34 334 LYS A CA 1
ATOM 2659 C C . LYS A 1 334 ? -48.195 -23.438 50.130 1.00 56.34 334 LYS A C 1
ATOM 2661 O O . LYS A 1 334 ? -47.716 -23.063 51.193 1.00 56.34 334 LYS A O 1
ATOM 2666 N N . SER A 1 335 ? -49.235 -24.265 50.062 1.00 57.44 335 SER A N 1
ATOM 2667 C CA . SER A 1 335 ? -49.720 -25.064 51.192 1.00 57.44 335 SER A CA 1
ATOM 2668 C C . SER A 1 335 ? -50.685 -26.138 50.693 1.00 57.44 335 SER A C 1
ATOM 2670 O O . SER A 1 335 ? -51.624 -25.842 49.951 1.00 57.44 335 SER A O 1
ATOM 2672 N N . ALA A 1 336 ? -50.491 -27.384 51.132 1.00 55.44 336 ALA A N 1
ATOM 2673 C CA . ALA A 1 336 ? -51.418 -28.481 50.841 1.00 55.44 336 ALA A CA 1
ATOM 2674 C C . ALA A 1 336 ? -52.848 -28.169 51.339 1.00 55.44 336 ALA A C 1
ATOM 2676 O O . ALA A 1 336 ? -53.836 -28.542 50.712 1.00 55.44 336 ALA A O 1
ATOM 2677 N N . GLU A 1 337 ? -52.962 -27.383 52.414 1.00 57.25 337 GLU A N 1
ATOM 2678 C CA . GLU A 1 337 ? -54.234 -26.938 52.993 1.00 57.25 337 GLU A CA 1
ATOM 2679 C C . GLU A 1 337 ? -55.062 -26.026 52.074 1.00 57.25 337 GLU A C 1
ATOM 2681 O O . GLU A 1 337 ? -56.289 -26.024 52.167 1.00 57.25 337 GLU A O 1
ATOM 2686 N N . LYS A 1 338 ? -54.437 -25.259 51.166 1.00 53.66 338 LYS A N 1
ATOM 2687 C CA . LYS A 1 338 ? -55.177 -24.423 50.201 1.00 53.66 338 LYS A CA 1
ATOM 2688 C C . LYS A 1 338 ? -55.803 -25.237 49.073 1.00 53.66 338 LYS A C 1
ATOM 2690 O O . LYS A 1 338 ? -56.790 -24.790 48.505 1.00 53.66 338 LYS A O 1
ATOM 2695 N N . LEU A 1 339 ? -55.263 -26.421 48.794 1.00 48.91 339 LEU A N 1
ATOM 2696 C CA . LEU A 1 339 ? -55.797 -27.383 47.829 1.00 48.91 339 LEU A CA 1
ATOM 2697 C C . LEU A 1 339 ? -57.040 -28.095 48.382 1.00 48.91 339 LEU A C 1
ATOM 2699 O O . LEU A 1 339 ? -58.004 -28.314 47.657 1.00 48.91 339 LEU A O 1
ATOM 2703 N N . ALA A 1 340 ? -57.051 -28.374 49.688 1.00 56.22 340 ALA A N 1
ATOM 2704 C CA . ALA A 1 340 ? -58.169 -29.030 50.365 1.00 56.22 340 ALA A CA 1
ATOM 2705 C C . ALA A 1 340 ? -59.436 -28.158 50.468 1.00 56.22 340 ALA A C 1
ATOM 2707 O O . ALA A 1 340 ? -60.531 -28.684 50.646 1.00 56.22 340 ALA A O 1
ATOM 2708 N N . ARG A 1 341 ? -59.312 -26.826 50.365 1.00 53.97 341 ARG A N 1
ATOM 2709 C CA . ARG A 1 341 ? -60.438 -25.892 50.557 1.00 53.97 341 ARG A CA 1
ATOM 2710 C C . ARG A 1 341 ? -61.194 -25.519 49.276 1.00 53.97 341 ARG A C 1
ATOM 2712 O O . ARG A 1 341 ? -62.227 -24.870 49.388 1.00 53.97 341 ARG A O 1
ATOM 2719 N N . THR A 1 342 ? -60.717 -25.889 48.085 1.00 51.47 342 THR A N 1
ATOM 2720 C CA . THR A 1 342 ? -61.262 -25.362 46.812 1.00 51.47 342 THR A CA 1
ATOM 2721 C C . THR A 1 342 ? -61.668 -26.398 45.755 1.00 51.47 342 THR A C 1
ATOM 2723 O O . THR A 1 342 ? -61.999 -26.014 44.639 1.00 51.47 342 THR A O 1
ATOM 2726 N N . GLY A 1 343 ? -61.770 -27.686 46.087 1.00 45.66 343 GLY A N 1
ATOM 2727 C CA . GLY A 1 343 ? -62.500 -28.662 45.258 1.00 45.66 343 GLY A CA 1
ATOM 2728 C C . GLY A 1 343 ? -62.713 -29.950 46.047 1.00 45.66 343 GLY A C 1
ATOM 2729 O O . GLY A 1 343 ? -61.750 -30.634 46.361 1.00 45.66 343 GLY A O 1
ATOM 2730 N N . VAL A 1 344 ? -63.917 -30.301 46.510 1.00 43.75 344 VAL A N 1
ATOM 2731 C CA . VAL A 1 344 ? -65.108 -30.623 45.699 1.00 43.75 344 VAL A CA 1
ATOM 2732 C C . VAL A 1 344 ? -64.698 -31.288 44.387 1.00 43.75 344 VAL A C 1
ATOM 2734 O O . VAL A 1 344 ? -64.771 -30.718 43.303 1.00 43.75 344 VAL A O 1
ATOM 2737 N N . LEU A 1 345 ? -64.230 -32.526 44.529 1.00 42.38 345 LEU A N 1
ATOM 2738 C CA . LEU A 1 345 ? -64.290 -33.550 43.496 1.00 42.38 345 LEU A CA 1
ATOM 2739 C C . LEU A 1 345 ? -65.767 -33.793 43.140 1.00 42.38 345 LEU A C 1
ATOM 2741 O O . LEU A 1 345 ? -66.391 -34.718 43.646 1.00 42.38 345 LEU A O 1
ATOM 2745 N N . HIS A 1 346 ? -66.331 -32.967 42.261 1.00 43.66 346 HIS A N 1
ATOM 2746 C CA . HIS A 1 346 ? -67.382 -33.436 41.361 1.00 43.66 346 HIS A CA 1
ATOM 2747 C C . HIS A 1 346 ? -66.687 -34.047 40.143 1.00 43.66 346 HIS A C 1
ATOM 2749 O O . HIS A 1 346 ? -66.545 -33.418 39.098 1.00 43.66 346 HIS A O 1
ATOM 2755 N N . ILE A 1 347 ? -66.206 -35.280 40.309 1.00 39.66 347 ILE A N 1
ATOM 2756 C CA . ILE A 1 347 ? -66.022 -36.183 39.175 1.00 39.66 347 ILE A CA 1
ATOM 2757 C C . ILE A 1 347 ? -67.408 -36.774 38.923 1.00 39.66 347 ILE A C 1
ATOM 2759 O O . ILE A 1 347 ? -67.926 -37.536 39.738 1.00 39.66 347 ILE A O 1
ATOM 2763 N N . LEU A 1 348 ? -68.036 -36.303 37.848 1.00 37.12 348 LEU A N 1
ATOM 2764 C CA . LEU A 1 348 ? -69.249 -36.874 37.279 1.00 37.12 348 LEU A CA 1
ATOM 2765 C C . LEU A 1 348 ? -68.953 -38.274 36.726 1.00 37.12 348 LEU A C 1
ATOM 2767 O O . LEU A 1 348 ? -67.864 -38.526 36.206 1.00 37.12 348 LEU A O 1
ATOM 2771 N N . HIS A 1 349 ? -69.960 -39.135 36.878 1.00 35.44 349 HIS A N 1
ATOM 2772 C CA . HIS A 1 349 ? -70.195 -40.335 36.081 1.00 35.44 349 HIS A CA 1
ATOM 2773 C C . HIS A 1 349 ? -70.130 -40.071 34.576 1.00 35.44 349 HIS A C 1
ATOM 2775 O O . HIS A 1 349 ? -70.538 -38.959 34.160 1.00 35.44 349 HIS A O 1
#

pLDDT: mean 79.13, std 15.15, range [35.44, 97.5]

Organism: NCBI:txid878477

Sequence (349 aa):
MSGLQNVKAHERRNQHRLGLQREGLETEGLLRNCQGIRIGTGVAPELDDIEDALRVWQNAGFLQTSHEDPSATSRQFFFCFQGDSLILKSEKCLRLFRQGEACMACLDTAAHRDLRLQAIKWTSRIHLANYGHALAHGTRQERAQMRAELRLRDVYKTRPGCLEIEPILKEKQEAYQLQLIKHRWQSIRMDWRTSRLQAYIDANIATLPLQAAREEQRDILRTLTSKFADAVEEGTVRQENFVLASRVASGELDGNAVVSCLLRSFMRKQERASRGIVQNSGKLVDAETLAELTYSFGRGQPAKALLSYFGISVKPASINFNIPTLPMFFMAHKSAEKLARTGVLHILH

Foldseek 3Di:
DDPLVVVLVVCPDVVVQVVCVVVVVNPVPFWAFAPADWACPPLQVLVVLQVVLQVLCVVLVVFFWPPPPPPPLSPQWDWDDDDPIIGIDGVSRSRTDGDRYHDPRRSVSSNDPVNSLSSLVSSLLSLLLVLLCCLQQNAPVSNVVSLVVLCVHSSCVDPSSVVSNVVLSPDPDSLVSSVVSLCVLVVPDPNTGDPSSVVSCVVRRPPRDSDHDDNVVSVVVVVVVVVVVVCVVVVVDDPVNVVVVVCVVVCVQVPPLLSVLLQVLQVVCVVCVVVVHNAQDQPRADPVSLVVLCVVQPDDPVSCVSSVNSSHHDDPPPPPPPPPPPPVVVVCVVDVVVVVPPDDPPPDD

Secondary structure (DSSP, 8-state):
--HHHHHHHHHTSHHHHHHHHHTT---SS-EEEP--EETTSSSSHHHHTTHHHHHHHHHTT---BTTS-TTSGGGSEEEEEETTEEEEEETT--SEEETTS--HHHHHHHT-HHHHHHHHHHHHHHHHHHHHHHHHH--HHHHHHHHHHHHHSHHHHSHHHHHHHHHHHH-S-HHHHHHHHHHHHHTS-GGGB-HHHHHHHIIIIITS-SSPPPHHHHHHHHHHHHHHHHHHHTT---HHHHHHHHHHHTTTTTT-HHHHHHHHHHHHHHHHHHTT-----GGG--HHHHHHHHHHH-SSHHHHHHHHHTT---------TT-TTS-GGGGGGT-HHHHHTS-------